Protein AF-A0A9Q1HLD4-F1 (afdb_monomer_lite)

Sequence (218 aa):
MKVDLEVLGSDIKELANKVRSKLKGIQHSIEQEEGQNRSSADLRIRTTQHSTLSRAFVEVMSEYNSTQSDYRERCKGRILRQLEITGRNITNEELESMLGSDNPAIFTSGMVMDCKISEQAVSEIETRHAEIMRLESTVRELHHMFLDLAVLAENQGVLVNNIERNVRGAEEYVEKAKEQTKAAISVRKVSRRKMMCAGICLAVVLAVLIIALAAGLS

Organism: Conger conger (NCBI:txid82655)

Secondary structure (DSSP, 8-state):
-HHHHHHHHHHHHHHHHHHHHHHHHHHHHHHHHHHTT---HHHHHHHHHHHHHHHHHHHHHHHHHHHHHHHHHHHHHHHHHHHHHTT----HHHHHHHHTSS-GGGTTTT---SSHHHHHHHHHHHHHHHHHHHHHHHHHHHHHHHHHHHHHHHTHHHHHHHHHHHHHHHHHHHHHHHHHHHHHHHHHHHHHHHHHHHHHHHHHHHHHHHHHHHHH--

pLDDT: mean 81.58, std 11.03, range [48.16, 94.31]

InterPro domains:
  IPR000727 Target SNARE coiled-coil homology domain [PF05739] (159-209)
  IPR000727 Target SNARE coiled-coil homology domain [PS50192] (122-184)
  IPR000727 Target SNARE coiled-coil homology domain [SM00397] (117-184)
  IPR006011 Syntaxin, N-terminal domain [PF00804] (2-109)
  IPR006011 Syntaxin, N-terminal domain [cd00179] (1-110)
  IPR010989 SNARE [SSF47661] (4-177)
  IPR045242 Syntaxin [PTHR19957] (4-208)

Structure (mmCIF, N/CA/C/O backbone):
data_AF-A0A9Q1HLD4-F1
#
_entry.id   AF-A0A9Q1HLD4-F1
#
loop_
_atom_site.group_PDB
_atom_site.id
_atom_site.type_symbol
_atom_site.label_atom_id
_atom_site.label_alt_id
_atom_site.label_comp_id
_atom_site.label_asym_id
_atom_site.label_entity_id
_atom_site.label_seq_id
_atom_site.pdbx_PDB_ins_code
_atom_site.Cartn_x
_atom_site.Cartn_y
_atom_site.Cartn_z
_atom_site.occupancy
_atom_site.B_iso_or_equiv
_atom_site.auth_seq_id
_atom_site.auth_comp_id
_atom_site.auth_asym_id
_atom_site.auth_atom_id
_atom_site.pdbx_PDB_model_num
ATOM 1 N N . MET A 1 1 ? -3.562 9.598 -21.510 1.00 51.44 1 MET A N 1
ATOM 2 C CA . MET A 1 1 ? -3.077 8.308 -20.970 1.00 51.44 1 MET A CA 1
ATOM 3 C C . MET A 1 1 ? -1.865 8.445 -20.046 1.00 51.44 1 MET A C 1
ATOM 5 O O . MET A 1 1 ? -1.973 8.030 -18.907 1.00 51.44 1 MET A O 1
ATOM 9 N N . LYS A 1 2 ? -0.724 9.025 -20.473 1.00 56.16 2 LYS A N 1
ATOM 10 C CA . LYS A 1 2 ? 0.439 9.267 -19.576 1.00 56.16 2 LYS A CA 1
ATOM 11 C C . LYS A 1 2 ? 0.127 10.238 -18.429 1.00 56.16 2 LYS A C 1
ATOM 13 O O . LYS A 1 2 ? 0.430 9.942 -17.283 1.00 56.16 2 LYS A O 1
ATOM 18 N N . VAL A 1 3 ? -0.532 11.351 -18.757 1.00 61.06 3 VAL A N 1
ATOM 19 C CA . VAL A 1 3 ? -0.984 12.356 -17.780 1.00 61.06 3 VAL A CA 1
ATOM 20 C C . VAL A 1 3 ? -1.952 11.733 -16.768 1.00 61.06 3 VAL A C 1
ATOM 22 O O . VAL A 1 3 ? -1.823 11.973 -15.578 1.00 61.06 3 VAL A O 1
ATOM 25 N N . ASP A 1 4 ? -2.843 10.844 -17.212 1.00 69.06 4 ASP A N 1
ATOM 26 C CA . ASP A 1 4 ? -3.836 10.204 -16.334 1.00 69.06 4 ASP A CA 1
ATOM 27 C C . ASP A 1 4 ? -3.190 9.264 -15.303 1.00 69.06 4 ASP A C 1
ATOM 29 O O . ASP A 1 4 ? -3.683 9.133 -14.188 1.00 69.06 4 ASP A O 1
ATOM 33 N N . LEU A 1 5 ? -2.065 8.631 -15.656 1.00 70.88 5 LEU A N 1
ATOM 34 C CA . LEU A 1 5 ? -1.336 7.704 -14.786 1.00 70.88 5 LEU A CA 1
ATOM 35 C C . LEU A 1 5 ? -0.514 8.451 -13.721 1.00 70.88 5 LEU A C 1
ATOM 37 O O . LEU A 1 5 ? -0.431 8.004 -12.579 1.00 70.88 5 LEU A O 1
ATOM 41 N N . GLU A 1 6 ? 0.042 9.615 -14.075 1.00 70.38 6 GLU A N 1
ATOM 42 C CA . GLU A 1 6 ? 0.703 10.524 -13.127 1.00 70.38 6 GLU A CA 1
ATOM 43 C C . GLU A 1 6 ? -0.299 11.154 -12.150 1.00 70.38 6 GLU A C 1
ATOM 45 O O . GLU A 1 6 ? -0.037 11.197 -10.946 1.00 70.38 6 GLU A O 1
ATOM 50 N N . VAL A 1 7 ? -1.463 11.583 -12.651 1.00 78.00 7 VAL A N 1
ATOM 51 C CA . VAL A 1 7 ? -2.565 12.103 -11.826 1.00 78.00 7 VAL A CA 1
ATOM 52 C C . VAL A 1 7 ? -3.046 11.028 -10.852 1.00 78.00 7 VAL A C 1
ATOM 54 O O . VAL A 1 7 ? -3.069 11.263 -9.647 1.00 78.00 7 VAL A O 1
ATOM 57 N N . LEU A 1 8 ? -3.312 9.813 -11.341 1.00 83.94 8 LEU A N 1
ATOM 58 C CA . LEU A 1 8 ? -3.766 8.707 -10.499 1.00 83.94 8 LEU A CA 1
ATOM 59 C C . LEU A 1 8 ? -2.736 8.327 -9.423 1.00 83.94 8 LEU A C 1
ATOM 61 O O . LEU A 1 8 ? -3.105 8.077 -8.278 1.00 83.94 8 LEU A O 1
ATOM 65 N N . GLY A 1 9 ? -1.441 8.307 -9.760 1.00 84.06 9 GLY A N 1
ATOM 66 C CA . GLY A 1 9 ? -0.377 8.052 -8.785 1.00 84.06 9 GLY A CA 1
ATOM 67 C C . GLY A 1 9 ? -0.321 9.115 -7.681 1.00 84.06 9 GLY A C 1
ATOM 68 O O . GLY A 1 9 ? -0.161 8.778 -6.504 1.00 84.06 9 GLY A O 1
ATOM 69 N N . SER A 1 10 ? -0.508 10.388 -8.045 1.00 85.50 10 SER A N 1
ATOM 70 C CA . SER A 1 10 ? -0.611 11.495 -7.087 1.00 85.50 10 SER A CA 1
ATOM 71 C C . SER A 1 10 ? -1.841 11.360 -6.186 1.00 85.50 10 SER A C 1
ATOM 73 O O . SER A 1 10 ? -1.727 11.513 -4.969 1.00 85.50 10 SER A O 1
ATOM 75 N N . ASP A 1 11 ? -2.997 11.010 -6.751 1.00 90.12 11 ASP A N 1
ATOM 76 C CA . ASP A 1 11 ? -4.245 10.838 -6.002 1.00 90.12 11 ASP A CA 1
ATOM 77 C C . ASP A 1 11 ? -4.149 9.680 -4.999 1.00 90.12 11 ASP A C 1
ATOM 79 O O . ASP A 1 11 ? -4.528 9.826 -3.833 1.00 90.12 11 ASP A O 1
ATOM 83 N N . ILE A 1 12 ? -3.577 8.542 -5.419 1.00 90.31 12 ILE A N 1
ATOM 84 C CA . ILE A 1 12 ? -3.316 7.392 -4.540 1.00 90.31 12 ILE A CA 1
ATOM 85 C C . ILE A 1 12 ? -2.410 7.815 -3.384 1.00 90.31 12 ILE A C 1
ATOM 87 O O . ILE A 1 12 ? -2.696 7.505 -2.226 1.00 90.31 12 ILE A O 1
ATOM 91 N N . LYS A 1 13 ? -1.343 8.565 -3.672 1.00 87.94 13 LYS A N 1
ATOM 92 C CA . LYS A 1 13 ? -0.423 9.080 -2.653 1.00 87.94 13 LYS A CA 1
ATOM 93 C C . LYS A 1 13 ? -1.120 10.020 -1.671 1.00 87.94 13 LYS A C 1
ATOM 95 O O . LYS A 1 13 ? -0.914 9.907 -0.459 1.00 87.94 13 LYS A O 1
ATOM 100 N N . GLU A 1 14 ? -1.926 10.958 -2.155 1.00 91.19 14 GLU A N 1
ATOM 101 C CA . GLU A 1 14 ? -2.648 11.893 -1.293 1.00 91.19 14 GLU A CA 1
ATOM 102 C C . GLU A 1 14 ? -3.648 11.150 -0.396 1.00 91.19 14 GLU A C 1
ATOM 104 O O . GLU A 1 14 ? -3.699 11.377 0.818 1.00 91.19 14 GLU A O 1
ATOM 109 N N . LEU A 1 15 ? -4.404 10.211 -0.969 1.00 92.94 15 LEU A N 1
ATOM 110 C CA . LEU A 1 15 ? -5.375 9.411 -0.236 1.00 92.94 15 LEU A CA 1
ATOM 111 C C . LEU A 1 15 ? -4.700 8.507 0.802 1.00 92.94 15 LEU A C 1
ATOM 113 O O . LEU A 1 15 ? -5.144 8.473 1.951 1.00 92.94 15 LEU A O 1
ATOM 117 N N . ALA A 1 16 ? -3.600 7.843 0.446 1.00 91.38 16 ALA A N 1
ATOM 118 C CA . ALA A 1 16 ? -2.830 7.005 1.360 1.00 91.38 16 ALA A CA 1
ATOM 119 C C . ALA A 1 16 ? -2.308 7.810 2.559 1.00 91.38 16 ALA A C 1
ATOM 121 O O . ALA A 1 16 ? -2.434 7.383 3.708 1.00 91.38 16 ALA A O 1
ATOM 122 N N . ASN A 1 17 ? -1.813 9.029 2.322 1.00 90.31 17 ASN A N 1
ATOM 123 C CA . ASN A 1 17 ? -1.385 9.927 3.392 1.00 90.31 17 ASN A CA 1
ATOM 124 C C . ASN A 1 17 ? -2.543 10.365 4.301 1.00 90.31 17 ASN A C 1
ATOM 126 O O . ASN A 1 17 ? -2.380 10.393 5.525 1.00 90.31 17 ASN A O 1
ATOM 130 N N . LYS A 1 18 ? -3.723 10.652 3.737 1.00 93.56 18 LYS A N 1
ATOM 131 C CA . LYS A 1 18 ? -4.936 10.960 4.515 1.00 93.56 18 LYS A CA 1
ATOM 132 C C . LYS A 1 18 ? -5.369 9.776 5.378 1.00 93.56 18 LYS A C 1
ATOM 134 O O . LYS A 1 18 ? -5.654 9.966 6.560 1.00 93.56 18 LYS A O 1
ATOM 139 N N . VAL A 1 19 ? -5.406 8.567 4.814 1.00 92.62 19 VAL A N 1
ATOM 140 C CA . VAL A 1 19 ? -5.758 7.339 5.548 1.00 92.62 19 VAL A CA 1
ATOM 141 C C . VAL A 1 19 ? -4.762 7.099 6.678 1.00 92.62 19 VAL A C 1
ATOM 143 O O . VAL A 1 19 ? -5.176 6.949 7.827 1.00 92.62 19 VAL A O 1
ATOM 146 N N . ARG A 1 20 ? -3.458 7.183 6.394 1.00 90.00 20 ARG A N 1
ATOM 147 C CA . ARG A 1 20 ? -2.395 7.061 7.399 1.00 90.00 20 ARG A CA 1
ATOM 148 C C . ARG A 1 20 ? -2.548 8.065 8.541 1.00 90.00 20 ARG A C 1
ATOM 150 O O . ARG A 1 20 ? -2.460 7.683 9.704 1.00 90.00 20 ARG A O 1
ATOM 157 N N . SER A 1 21 ? -2.789 9.338 8.228 1.00 91.81 21 SER A N 1
ATOM 158 C CA . SER A 1 21 ? -2.984 10.383 9.241 1.00 91.81 21 SER A CA 1
ATOM 159 C C . SER A 1 21 ? -4.196 10.092 10.132 1.00 91.81 21 SER A C 1
ATOM 161 O O . SER A 1 21 ? -4.098 10.196 11.355 1.00 91.81 21 SER A O 1
ATOM 163 N N . LYS A 1 22 ? -5.314 9.647 9.544 1.00 93.69 22 LYS A N 1
ATOM 164 C CA . LYS A 1 22 ? -6.514 9.260 10.298 1.00 93.69 22 LYS A CA 1
ATOM 165 C C . LYS A 1 22 ? -6.279 8.038 11.186 1.00 93.69 22 LYS A C 1
ATOM 167 O O . LYS A 1 22 ? -6.696 8.062 12.339 1.00 93.69 22 LYS A O 1
ATOM 172 N N . LEU A 1 23 ? -5.594 7.008 10.683 1.00 90.56 23 LEU A N 1
ATOM 173 C CA . LEU A 1 23 ? -5.237 5.824 11.472 1.00 90.56 23 LEU A CA 1
ATOM 174 C C . LEU A 1 23 ? -4.357 6.203 12.669 1.00 90.56 23 LEU A C 1
ATOM 176 O O . LEU A 1 23 ? -4.703 5.862 13.797 1.00 90.56 23 LEU A O 1
ATOM 180 N N . LYS A 1 24 ? -3.309 7.015 12.459 1.00 88.94 24 LYS A N 1
ATOM 181 C CA . LYS A 1 24 ? -2.479 7.546 13.558 1.00 88.94 24 LYS A CA 1
ATOM 182 C C . LYS A 1 24 ? -3.292 8.358 14.573 1.00 88.94 24 LYS A C 1
ATOM 184 O O . LYS A 1 24 ? -3.050 8.250 15.770 1.00 88.94 24 LYS A O 1
ATOM 189 N N . GLY A 1 25 ? -4.278 9.133 14.119 1.00 91.50 25 GLY A N 1
ATOM 190 C CA . GLY A 1 25 ? -5.186 9.861 15.009 1.00 91.50 25 GLY A CA 1
ATOM 191 C C . GLY A 1 25 ? -6.028 8.938 15.899 1.00 91.50 25 GLY A C 1
ATOM 192 O O . GLY A 1 25 ? -6.166 9.196 17.094 1.00 91.50 25 GLY A O 1
ATOM 193 N N . ILE A 1 26 ? -6.552 7.840 15.342 1.00 89.44 26 ILE A N 1
ATOM 194 C CA . ILE A 1 26 ? -7.295 6.837 16.120 1.00 89.44 26 ILE A CA 1
ATOM 195 C C . ILE A 1 26 ? -6.361 6.131 17.110 1.00 89.44 26 ILE A C 1
ATOM 197 O O . ILE A 1 26 ? -6.728 5.987 18.274 1.00 89.44 26 ILE A O 1
ATOM 201 N N . GLN A 1 27 ? -5.154 5.753 16.681 1.00 87.62 27 GLN A N 1
ATOM 202 C CA . GLN A 1 27 ? -4.144 5.139 17.546 1.00 87.62 27 GLN A CA 1
ATOM 203 C C . GLN A 1 27 ? -3.828 6.019 18.762 1.00 87.62 27 GLN A C 1
ATOM 205 O O . GLN A 1 27 ? -3.898 5.550 19.894 1.00 87.62 27 GLN A O 1
ATOM 210 N N . HIS A 1 28 ? -3.572 7.311 18.547 1.00 89.00 28 HIS A N 1
ATOM 211 C CA . HIS A 1 28 ? -3.291 8.240 19.641 1.00 89.00 28 HIS A CA 1
ATOM 212 C C . HIS A 1 28 ? -4.473 8.374 20.617 1.00 89.00 28 HIS A C 1
ATOM 214 O O . HIS A 1 28 ? -4.285 8.436 21.831 1.00 89.00 28 HIS A O 1
ATOM 220 N N . SER A 1 29 ? -5.706 8.371 20.098 1.00 87.81 29 SER A N 1
ATOM 221 C CA . SER A 1 29 ? -6.916 8.381 20.929 1.00 87.81 29 SER A CA 1
ATOM 222 C C . SER A 1 29 ? -7.053 7.114 21.780 1.00 87.81 29 SER A C 1
ATOM 224 O O . SER A 1 29 ? -7.515 7.212 22.913 1.00 87.81 29 SER A O 1
ATOM 226 N N . ILE A 1 30 ? -6.675 5.945 21.250 1.00 85.06 30 ILE A N 1
ATOM 227 C CA . ILE A 1 30 ? -6.681 4.673 21.991 1.00 85.06 30 ILE A CA 1
ATOM 228 C C . ILE A 1 30 ? -5.660 4.736 23.133 1.00 85.06 30 ILE A C 1
ATOM 230 O O . ILE A 1 30 ? -6.023 4.500 24.283 1.00 85.06 30 ILE A O 1
ATOM 234 N N . GLU A 1 31 ? -4.419 5.134 22.840 1.00 85.25 31 GLU A N 1
ATOM 235 C CA . GLU A 1 31 ? -3.336 5.245 23.832 1.00 85.25 31 GLU A CA 1
ATOM 236 C C . GLU A 1 31 ? -3.683 6.220 24.970 1.00 85.25 31 GLU A C 1
ATOM 238 O O . GLU A 1 31 ? -3.404 5.957 26.143 1.00 85.25 31 GLU A O 1
ATOM 243 N N . GLN A 1 32 ? -4.342 7.337 24.645 1.00 86.19 32 GLN A N 1
ATOM 244 C CA . GLN A 1 32 ? -4.781 8.322 25.633 1.00 86.19 32 GLN A CA 1
ATOM 245 C C . GLN A 1 32 ? -5.853 7.765 26.586 1.00 86.19 32 GLN A C 1
ATOM 247 O O . GLN A 1 32 ? -5.805 8.028 27.790 1.00 86.19 32 GLN A O 1
ATOM 252 N N . GLU A 1 33 ? -6.827 7.014 26.068 1.00 81.00 33 GLU A N 1
ATOM 253 C CA . GLU A 1 33 ? -7.897 6.413 26.875 1.00 81.00 33 GLU A CA 1
ATOM 254 C C . GLU A 1 33 ? -7.403 5.226 27.717 1.00 81.00 33 GLU A C 1
ATOM 256 O O . GLU A 1 33 ? -7.826 5.072 28.870 1.00 81.00 33 GLU A O 1
ATOM 261 N N . GLU A 1 34 ? -6.466 4.431 27.191 1.00 77.25 34 GLU A N 1
ATOM 262 C CA . GLU A 1 34 ? -5.794 3.360 27.936 1.00 77.25 34 GLU A CA 1
ATOM 263 C C . GLU A 1 34 ? -4.995 3.913 29.123 1.00 77.25 34 GLU A C 1
ATOM 265 O O . GLU A 1 34 ? -5.111 3.394 30.235 1.00 77.25 34 GLU A O 1
ATOM 270 N N . GLY A 1 35 ? -4.275 5.027 28.939 1.00 73.25 35 GLY A N 1
ATOM 271 C CA . GLY A 1 35 ? -3.545 5.706 30.018 1.00 73.25 35 GLY A CA 1
ATOM 272 C C . GLY A 1 35 ? -4.438 6.235 31.151 1.00 73.25 35 GLY A C 1
ATOM 273 O O . GLY A 1 35 ? -3.972 6.431 32.272 1.00 73.25 35 GLY A O 1
ATOM 274 N N . GLN A 1 36 ? -5.735 6.424 30.891 1.00 75.81 36 GLN A N 1
ATOM 275 C CA . GLN A 1 36 ? -6.737 6.816 31.891 1.00 75.81 36 GLN A CA 1
ATOM 276 C C . GLN A 1 36 ? -7.451 5.616 32.539 1.00 75.81 36 GLN A C 1
ATOM 278 O O . GLN A 1 36 ? -8.375 5.807 33.333 1.00 75.81 36 GLN A O 1
ATOM 283 N N . ASN A 1 37 ? -7.039 4.384 32.213 1.00 63.81 37 ASN A N 1
ATOM 284 C CA . ASN A 1 37 ? -7.602 3.126 32.708 1.00 63.81 37 ASN A CA 1
ATOM 285 C C . ASN A 1 37 ? -9.118 2.976 32.440 1.00 63.81 37 ASN A C 1
ATOM 287 O O . ASN A 1 37 ? -9.847 2.300 33.172 1.00 63.81 37 ASN A O 1
ATOM 291 N N . ARG A 1 38 ? -9.619 3.628 31.381 1.00 63.09 38 ARG A N 1
ATOM 292 C CA . ARG A 1 38 ? -11.030 3.594 30.977 1.00 63.09 38 ARG A CA 1
ATOM 293 C C . ARG A 1 38 ? -11.275 2.436 30.016 1.00 63.09 38 ARG A C 1
ATOM 295 O O . ARG A 1 38 ? -11.300 2.616 28.806 1.00 63.09 38 ARG A O 1
ATOM 302 N N . SER A 1 39 ? -11.527 1.239 30.544 1.00 64.94 39 SER A N 1
ATOM 303 C CA . SER A 1 39 ? -12.025 0.137 29.710 1.00 64.94 39 SER A CA 1
ATOM 304 C C . SER A 1 39 ? -13.506 0.358 29.381 1.00 64.94 39 SER A C 1
ATOM 306 O O . SER A 1 39 ? -14.394 -0.009 30.151 1.00 64.94 39 SER A O 1
ATOM 308 N N . SER A 1 40 ? -13.774 1.023 28.255 1.00 74.94 40 SER A N 1
ATOM 309 C CA . SER A 1 40 ? -15.124 1.343 27.784 1.00 74.94 40 SER A CA 1
ATOM 310 C C . SER A 1 40 ? -15.492 0.544 26.527 1.00 74.94 40 SER A C 1
ATOM 312 O O . SER A 1 40 ? -14.634 0.018 25.811 1.00 74.94 40 SER A O 1
ATOM 314 N N . ALA A 1 41 ? -16.794 0.444 26.241 1.00 75.81 41 ALA A N 1
ATOM 315 C CA . ALA A 1 41 ? -17.258 -0.100 24.965 1.00 75.81 41 ALA A CA 1
ATOM 316 C C . ALA A 1 41 ? -16.739 0.731 23.775 1.00 75.81 41 ALA A C 1
ATOM 318 O O . ALA A 1 41 ? -16.421 0.155 22.738 1.00 75.81 41 ALA A O 1
ATOM 319 N N . ASP A 1 42 ? -16.597 2.049 23.952 1.00 78.56 42 ASP A N 1
ATOM 320 C CA . ASP A 1 42 ? -16.068 2.970 22.941 1.00 78.56 42 ASP A CA 1
ATOM 321 C C . ASP A 1 42 ? -14.603 2.656 22.603 1.00 78.56 42 ASP A C 1
ATOM 323 O O . ASP A 1 42 ? -14.276 2.451 21.434 1.00 78.56 42 ASP A O 1
ATOM 327 N N . LEU A 1 43 ? -13.753 2.474 23.622 1.00 79.94 43 LEU A N 1
ATOM 328 C CA . LEU A 1 43 ? -12.344 2.105 23.457 1.00 79.94 43 LEU A CA 1
ATOM 329 C C . LEU A 1 43 ? -12.200 0.809 22.650 1.00 79.94 43 LEU A C 1
ATOM 331 O O . LEU A 1 43 ? -11.473 0.757 21.662 1.00 79.94 43 LEU A O 1
ATOM 335 N N . ARG A 1 44 ? -12.973 -0.226 23.004 1.00 76.19 44 ARG A N 1
ATOM 336 C CA . ARG A 1 44 ? -12.974 -1.511 22.282 1.00 76.19 44 ARG A CA 1
ATOM 337 C C . ARG A 1 44 ? -13.388 -1.366 20.818 1.00 76.19 44 ARG A C 1
ATOM 339 O O . ARG A 1 44 ? -12.809 -2.026 19.950 1.00 76.19 44 ARG A O 1
ATOM 346 N N . ILE A 1 45 ? -14.406 -0.547 20.545 1.00 80.25 45 ILE A N 1
ATOM 347 C CA . ILE A 1 45 ? -14.864 -0.274 19.179 1.00 80.25 45 ILE A CA 1
ATOM 348 C C . ILE A 1 45 ? -13.742 0.414 18.400 1.00 80.25 45 ILE A C 1
ATOM 350 O O . ILE A 1 45 ? -13.397 -0.061 17.318 1.00 80.25 45 ILE A O 1
ATOM 354 N N . ARG A 1 46 ? -13.116 1.460 18.959 1.00 82.94 46 ARG A N 1
ATOM 355 C CA . ARG A 1 46 ? -11.989 2.164 18.324 1.00 82.94 46 ARG A CA 1
ATOM 356 C C . ARG A 1 46 ? -10.827 1.227 18.021 1.00 82.94 46 ARG A C 1
ATOM 358 O O . ARG A 1 46 ? -10.365 1.217 16.885 1.00 82.94 46 ARG A O 1
ATOM 365 N N . THR A 1 47 ? -10.412 0.391 18.973 1.00 80.69 47 THR A N 1
ATOM 366 C CA . THR A 1 47 ? -9.346 -0.603 18.767 1.00 80.69 47 THR A CA 1
ATOM 367 C C . THR A 1 47 ? -9.675 -1.564 17.624 1.00 80.69 47 THR A C 1
ATOM 369 O O . THR A 1 47 ? -8.841 -1.809 16.752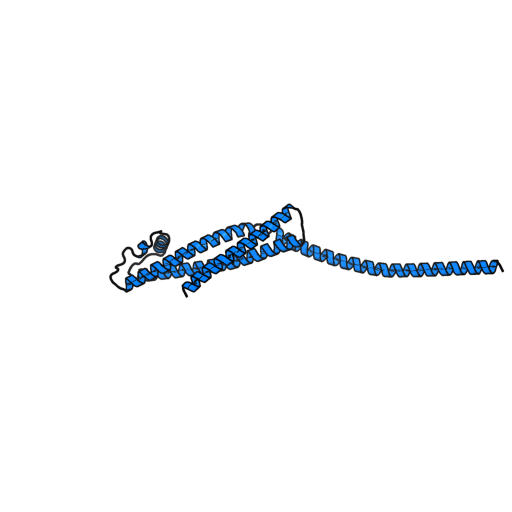 1.00 80.69 47 THR A O 1
ATOM 372 N N . THR A 1 48 ? -10.900 -2.095 17.597 1.00 78.00 48 THR A N 1
ATOM 373 C CA . THR A 1 48 ? -11.322 -3.070 16.577 1.00 78.00 48 THR A CA 1
ATOM 374 C C . THR A 1 48 ? -11.366 -2.439 15.186 1.00 78.00 48 THR A C 1
ATOM 376 O O . THR A 1 48 ? -10.866 -3.017 14.217 1.00 78.00 48 THR A O 1
ATOM 379 N N . GLN A 1 49 ? -11.933 -1.235 15.086 1.00 83.44 49 GLN A N 1
ATOM 380 C CA . GLN A 1 49 ? -11.996 -0.477 13.838 1.00 83.44 49 GLN A CA 1
ATOM 381 C C . GLN A 1 49 ? -10.596 -0.106 13.351 1.00 83.44 49 GLN A C 1
ATOM 383 O O . GLN A 1 49 ? -10.274 -0.342 12.190 1.00 83.44 49 GLN A O 1
ATOM 388 N N . HIS A 1 50 ? -9.738 0.393 14.244 1.00 86.31 50 HIS A N 1
ATOM 389 C CA . HIS A 1 50 ? -8.353 0.722 13.923 1.00 86.31 50 HIS A CA 1
ATOM 390 C C . HIS A 1 50 ? -7.598 -0.482 13.349 1.00 86.31 50 HIS A C 1
ATOM 392 O O . HIS A 1 50 ? -6.962 -0.362 12.304 1.00 86.31 50 HIS A O 1
ATOM 398 N N . SER A 1 51 ? -7.718 -1.656 13.978 1.00 81.25 51 SER A N 1
ATOM 399 C CA . SER A 1 51 ? -7.094 -2.894 13.494 1.00 81.25 51 SER A CA 1
ATOM 400 C C . SER A 1 51 ? -7.617 -3.302 12.113 1.00 81.25 51 SER A C 1
ATOM 402 O O . SER A 1 51 ? -6.823 -3.551 11.205 1.00 81.25 51 SER A O 1
ATOM 404 N N . THR A 1 52 ? -8.940 -3.315 11.932 1.00 82.19 52 THR A N 1
ATOM 405 C CA . THR A 1 52 ? -9.580 -3.721 10.669 1.00 82.19 52 THR A CA 1
ATOM 406 C C . THR A 1 52 ? -9.176 -2.799 9.518 1.00 82.19 52 THR A C 1
ATOM 408 O O . THR A 1 52 ? -8.736 -3.270 8.470 1.00 82.19 52 THR A O 1
ATOM 411 N N . LEU A 1 53 ? -9.256 -1.483 9.731 1.00 88.94 53 LEU A N 1
ATOM 412 C CA . LEU A 1 53 ? -8.892 -0.475 8.735 1.00 88.94 53 LEU A CA 1
ATOM 413 C C . LEU A 1 53 ? -7.393 -0.501 8.416 1.00 88.94 53 LEU A C 1
ATOM 415 O O . LEU A 1 53 ? -7.018 -0.347 7.258 1.00 88.94 53 LEU A O 1
ATOM 419 N N . SER A 1 54 ? -6.539 -0.736 9.416 1.00 86.56 54 SER A N 1
ATOM 420 C CA . SER A 1 54 ? -5.092 -0.854 9.205 1.00 86.56 54 SER A CA 1
ATOM 421 C C . SER A 1 54 ? -4.742 -2.059 8.334 1.00 86.56 54 SER A C 1
ATOM 423 O O . SER A 1 54 ? -3.918 -1.930 7.435 1.00 86.56 54 SER A O 1
ATOM 425 N N . ARG A 1 55 ? -5.389 -3.216 8.545 1.00 82.81 55 ARG A N 1
ATOM 426 C CA . ARG A 1 55 ? -5.178 -4.409 7.704 1.00 82.81 55 ARG A CA 1
ATOM 427 C C . ARG A 1 55 ? -5.617 -4.174 6.265 1.00 82.81 55 ARG A C 1
ATOM 429 O O . ARG A 1 55 ? -4.830 -4.424 5.361 1.00 82.81 55 ARG A O 1
ATOM 436 N N . ALA A 1 56 ? -6.820 -3.634 6.072 1.00 86.88 56 ALA A N 1
ATOM 437 C CA . ALA A 1 56 ? -7.323 -3.300 4.741 1.00 86.88 56 ALA A CA 1
ATOM 438 C C . ALA A 1 56 ? -6.407 -2.292 4.025 1.00 86.88 56 ALA A C 1
ATOM 440 O O . ALA A 1 56 ? -6.150 -2.411 2.832 1.00 86.88 56 ALA A O 1
ATOM 441 N N . PHE A 1 57 ? -5.865 -1.314 4.759 1.00 89.25 57 PHE A N 1
ATOM 442 C CA . PHE A 1 57 ? -4.912 -0.364 4.197 1.00 89.25 57 PHE A CA 1
ATOM 443 C C . PHE A 1 57 ? -3.603 -1.045 3.773 1.00 89.25 57 PHE A C 1
ATOM 445 O O . PHE A 1 57 ? -3.151 -0.828 2.654 1.00 89.25 57 PHE A O 1
ATOM 452 N N . VAL A 1 58 ? -3.017 -1.906 4.614 1.00 86.12 58 VAL A N 1
ATOM 453 C CA . VAL A 1 58 ? -1.811 -2.677 4.254 1.00 86.12 58 VAL A CA 1
ATOM 454 C C . VAL A 1 58 ? -2.050 -3.543 3.018 1.00 86.12 58 VAL A C 1
ATOM 456 O O . VAL A 1 58 ? -1.201 -3.562 2.132 1.00 86.12 58 VAL A O 1
ATOM 459 N N . GLU A 1 59 ? -3.191 -4.226 2.945 1.00 86.31 59 GLU A N 1
ATOM 460 C CA . GLU A 1 59 ? -3.570 -5.083 1.818 1.00 86.31 59 GLU A CA 1
ATOM 461 C C . GLU A 1 59 ? -3.592 -4.300 0.499 1.00 86.31 59 GLU A C 1
ATOM 463 O O . GLU A 1 59 ? -2.847 -4.628 -0.425 1.00 86.31 59 GLU A O 1
ATOM 468 N N . VAL A 1 60 ? -4.343 -3.195 0.447 1.00 91.56 60 VAL A N 1
ATOM 469 C CA . VAL A 1 60 ? -4.449 -2.351 -0.756 1.00 91.56 60 VAL A CA 1
ATOM 470 C C . VAL A 1 60 ? -3.100 -1.733 -1.135 1.00 91.56 60 VAL A C 1
ATOM 472 O O . VAL A 1 60 ? -2.739 -1.690 -2.312 1.00 91.56 60 VAL A O 1
ATOM 475 N N . MET A 1 61 ? -2.310 -1.270 -0.160 1.00 89.19 61 MET A N 1
ATOM 476 C CA . MET A 1 61 ? -0.991 -0.703 -0.459 1.00 89.19 61 MET A CA 1
ATOM 477 C C . MET A 1 61 ? 0.015 -1.772 -0.912 1.00 89.19 61 MET A C 1
ATOM 479 O O . MET A 1 61 ? 0.932 -1.460 -1.673 1.00 89.19 61 MET A O 1
ATOM 483 N N . SER A 1 62 ? -0.142 -3.025 -0.475 1.00 88.62 62 SER A N 1
ATOM 484 C CA . SER A 1 62 ? 0.676 -4.155 -0.929 1.00 88.62 62 SER A CA 1
ATOM 485 C C . SER A 1 62 ? 0.359 -4.517 -2.380 1.00 88.62 62 SER A C 1
ATOM 487 O O . SER A 1 62 ? 1.277 -4.656 -3.189 1.00 88.62 62 SER A O 1
ATOM 489 N N . GLU A 1 63 ? -0.926 -4.554 -2.741 1.00 91.31 63 GLU A N 1
ATOM 490 C CA . GLU A 1 63 ? -1.373 -4.734 -4.126 1.00 91.31 63 GLU A CA 1
ATOM 491 C C . GLU A 1 63 ? -0.863 -3.603 -5.036 1.00 91.31 63 GLU A C 1
ATOM 493 O O . GLU A 1 63 ? -0.335 -3.851 -6.127 1.00 91.31 63 GLU A O 1
ATOM 498 N N . TYR A 1 64 ? -0.925 -2.357 -4.557 1.00 90.75 64 TYR A N 1
ATOM 499 C CA . TYR A 1 64 ? -0.351 -1.215 -5.264 1.00 90.75 64 TYR A CA 1
ATOM 500 C C . TYR A 1 64 ? 1.164 -1.365 -5.461 1.00 90.75 64 TYR A C 1
ATOM 502 O O . TYR A 1 64 ? 1.660 -1.166 -6.569 1.00 90.75 64 TYR A O 1
ATOM 510 N N . ASN A 1 65 ? 1.906 -1.781 -4.428 1.00 89.88 65 ASN A N 1
ATOM 511 C CA . ASN A 1 65 ? 3.344 -2.031 -4.536 1.00 89.88 65 ASN A CA 1
ATOM 512 C C . ASN A 1 65 ? 3.670 -3.137 -5.555 1.00 89.88 65 ASN A C 1
ATOM 514 O O . ASN A 1 65 ? 4.588 -2.972 -6.358 1.00 89.88 65 ASN A O 1
ATOM 518 N N . SER A 1 66 ? 2.902 -4.232 -5.563 1.00 91.62 66 SER A N 1
ATOM 519 C CA . SER A 1 66 ? 3.046 -5.305 -6.556 1.00 91.62 66 SER A CA 1
ATOM 520 C C . SER A 1 66 ? 2.836 -4.772 -7.974 1.00 91.62 66 SER A C 1
ATOM 522 O O . SER A 1 66 ? 3.670 -4.984 -8.850 1.00 91.62 66 SER A O 1
ATOM 524 N N . THR A 1 67 ? 1.780 -3.981 -8.179 1.00 91.50 67 THR A N 1
ATOM 525 C CA . THR A 1 67 ? 1.475 -3.363 -9.478 1.00 91.50 67 THR A CA 1
ATOM 526 C C . THR A 1 67 ? 2.604 -2.441 -9.953 1.00 91.50 67 THR A C 1
ATOM 528 O O . THR A 1 67 ? 2.954 -2.441 -11.137 1.00 91.50 67 THR A O 1
ATOM 531 N N . GLN A 1 68 ? 3.205 -1.671 -9.038 1.00 89.69 68 GLN A N 1
ATOM 532 C CA . GLN A 1 68 ? 4.344 -0.805 -9.350 1.00 89.69 68 GLN A CA 1
ATOM 533 C C . GLN A 1 68 ? 5.616 -1.599 -9.671 1.00 89.69 68 GLN A C 1
ATOM 535 O O . GLN A 1 68 ? 6.356 -1.220 -10.581 1.00 89.69 68 GLN A O 1
ATOM 540 N N . SER A 1 69 ? 5.852 -2.721 -8.985 1.00 91.56 69 SER A N 1
ATOM 541 C CA . SER A 1 69 ? 6.963 -3.632 -9.284 1.00 91.56 69 SER A CA 1
ATOM 542 C C . SER A 1 69 ? 6.833 -4.233 -10.690 1.00 91.56 69 SER A C 1
ATOM 544 O O . SER A 1 69 ? 7.769 -4.143 -11.486 1.00 91.56 69 SER A O 1
ATOM 546 N N . ASP A 1 70 ? 5.638 -4.704 -11.056 1.00 92.94 70 ASP A N 1
ATOM 547 C CA . ASP A 1 70 ? 5.350 -5.210 -12.404 1.00 92.94 70 ASP A CA 1
ATOM 548 C C . ASP A 1 70 ? 5.496 -4.121 -13.476 1.00 92.94 70 ASP A C 1
ATOM 550 O O . ASP A 1 70 ? 5.891 -4.369 -14.619 1.00 92.94 70 ASP A O 1
ATOM 554 N N . TYR A 1 71 ? 5.138 -2.877 -13.148 1.00 91.00 71 TYR A N 1
ATOM 555 C CA . TYR A 1 71 ? 5.332 -1.747 -14.051 1.00 91.00 71 TYR A CA 1
ATOM 556 C C . TYR A 1 71 ? 6.819 -1.413 -14.249 1.00 91.00 71 TYR A C 1
ATOM 558 O O . TYR A 1 71 ? 7.241 -1.217 -15.392 1.00 91.00 71 TYR A O 1
ATOM 566 N N . ARG A 1 72 ? 7.628 -1.436 -13.179 1.00 92.69 72 ARG A N 1
ATOM 567 C CA . ARG A 1 72 ? 9.089 -1.263 -13.252 1.00 92.69 72 ARG A CA 1
ATOM 568 C C . ARG A 1 72 ? 9.721 -2.295 -14.185 1.00 92.69 72 ARG A C 1
ATOM 570 O O . ARG A 1 72 ? 10.480 -1.909 -15.073 1.00 92.69 72 ARG A O 1
ATOM 577 N N . GLU A 1 73 ? 9.368 -3.572 -14.038 1.00 93.56 73 GLU A N 1
ATOM 578 C CA . GLU A 1 73 ? 9.932 -4.645 -14.869 1.00 93.56 73 GLU A CA 1
ATOM 579 C C . GLU A 1 73 ? 9.557 -4.478 -16.351 1.00 93.56 73 GLU A C 1
ATOM 581 O O . GLU A 1 73 ? 10.390 -4.639 -17.243 1.00 93.56 73 GLU A O 1
ATOM 586 N N . ARG A 1 74 ? 8.327 -4.033 -16.641 1.00 92.88 74 ARG A N 1
ATOM 587 C CA . ARG A 1 74 ? 7.910 -3.701 -18.015 1.00 92.88 74 ARG A CA 1
ATOM 588 C C . ARG A 1 74 ? 8.684 -2.518 -18.601 1.00 92.88 74 ARG A C 1
ATOM 590 O O . ARG A 1 74 ? 9.042 -2.556 -19.779 1.00 92.88 74 ARG A O 1
ATOM 597 N N . CYS A 1 75 ? 8.943 -1.469 -17.818 1.00 92.88 75 CYS A N 1
ATOM 598 C CA . CYS A 1 75 ? 9.765 -0.337 -18.258 1.00 92.88 75 CYS A CA 1
ATOM 599 C C . CYS A 1 75 ? 11.206 -0.767 -18.539 1.00 92.88 75 CYS A C 1
ATOM 601 O O . CYS A 1 75 ? 11.756 -0.409 -19.580 1.00 92.88 75 CYS A O 1
ATOM 603 N N . LYS A 1 76 ? 11.780 -1.591 -17.664 1.00 93.50 76 LYS A N 1
ATOM 604 C CA . LYS A 1 76 ? 13.111 -2.170 -17.832 1.00 93.50 76 LYS A CA 1
ATOM 605 C C . LYS A 1 76 ? 13.216 -3.022 -19.100 1.00 93.50 76 LYS A C 1
ATOM 607 O O . LYS A 1 76 ? 14.114 -2.795 -19.906 1.00 93.50 76 LYS A O 1
ATOM 612 N N . GLY A 1 77 ? 12.257 -3.916 -19.347 1.00 93.38 77 GLY A N 1
ATOM 613 C CA . GLY A 1 77 ? 12.212 -4.711 -20.580 1.00 93.38 77 GLY A CA 1
ATOM 614 C C . GLY A 1 77 ? 12.100 -3.856 -21.850 1.00 93.38 77 GLY A C 1
ATOM 615 O O . GLY A 1 77 ? 12.684 -4.190 -22.881 1.00 93.38 77 GLY A O 1
ATOM 616 N N . ARG A 1 78 ? 11.403 -2.711 -21.784 1.00 93.00 78 ARG A N 1
ATOM 617 C CA . ARG A 1 78 ? 11.368 -1.742 -22.892 1.00 93.00 78 ARG A CA 1
ATOM 618 C C . ARG A 1 78 ? 12.716 -1.068 -23.126 1.00 93.00 78 ARG A C 1
ATOM 620 O O . ARG A 1 78 ? 13.110 -0.942 -24.280 1.00 93.00 78 ARG A O 1
ATOM 627 N N . ILE A 1 79 ? 13.419 -0.668 -22.066 1.00 92.25 79 ILE A N 1
ATOM 628 C CA . ILE A 1 79 ? 14.767 -0.088 -22.177 1.00 92.25 79 ILE A CA 1
ATOM 629 C C . ILE A 1 79 ? 15.721 -1.100 -22.812 1.00 92.25 79 ILE A C 1
ATOM 631 O O . ILE A 1 79 ? 16.405 -0.757 -23.772 1.00 92.25 79 ILE A O 1
ATOM 635 N N . LEU A 1 80 ? 15.707 -2.351 -22.340 1.00 92.12 80 LEU A N 1
ATOM 636 C CA . LEU A 1 80 ? 16.540 -3.420 -22.890 1.00 92.12 80 LEU A CA 1
ATOM 637 C C . LEU A 1 80 ? 16.309 -3.590 -24.397 1.00 92.12 80 LEU A C 1
ATOM 639 O O . LEU A 1 80 ? 17.253 -3.544 -25.180 1.00 92.12 80 LEU A O 1
ATOM 643 N N . ARG A 1 81 ? 15.042 -3.673 -24.815 1.00 91.75 81 ARG A N 1
ATOM 644 C CA . ARG A 1 81 ? 14.684 -3.792 -26.232 1.00 91.75 81 ARG A CA 1
ATOM 645 C C . ARG A 1 81 ? 15.153 -2.596 -27.066 1.00 91.75 81 ARG A C 1
ATOM 647 O O . ARG A 1 81 ? 15.572 -2.783 -28.204 1.00 91.75 81 ARG A O 1
ATOM 654 N N . GLN A 1 82 ? 15.069 -1.374 -26.539 1.00 90.38 82 GLN A N 1
ATOM 655 C CA . GLN A 1 82 ? 15.546 -0.187 -27.257 1.00 90.38 82 GLN A CA 1
ATOM 656 C C . GLN A 1 82 ? 17.073 -0.173 -27.398 1.00 90.38 82 GLN A C 1
ATOM 658 O O . GLN A 1 82 ? 17.586 0.202 -28.450 1.00 90.38 82 GLN A O 1
ATOM 663 N N . LEU A 1 83 ? 17.802 -0.661 -26.393 1.00 88.88 83 LEU A N 1
ATOM 664 C CA . LEU A 1 83 ? 19.255 -0.818 -26.470 1.00 88.88 83 LEU A CA 1
ATOM 665 C C . LEU A 1 83 ? 19.657 -1.875 -27.512 1.00 88.88 83 LEU A C 1
ATOM 667 O O . LEU A 1 83 ? 20.526 -1.602 -28.343 1.00 88.88 83 LEU A O 1
ATOM 671 N N . GLU A 1 84 ? 18.957 -3.013 -27.563 1.00 88.69 84 GLU A N 1
ATOM 672 C CA . GLU A 1 84 ? 19.153 -4.053 -28.588 1.00 88.69 84 GLU A CA 1
ATOM 673 C C . GLU A 1 84 ? 18.936 -3.516 -30.013 1.00 88.69 84 GLU A C 1
ATOM 675 O O . GLU A 1 84 ? 19.746 -3.780 -30.902 1.00 88.69 84 GLU A O 1
ATOM 680 N N . ILE A 1 85 ? 17.884 -2.713 -30.238 1.00 86.75 85 ILE A N 1
ATOM 681 C CA . ILE A 1 85 ? 17.594 -2.083 -31.545 1.00 86.75 85 ILE A CA 1
ATOM 682 C C . ILE A 1 85 ? 18.761 -1.205 -32.009 1.00 86.75 85 ILE A C 1
ATOM 684 O O . ILE A 1 85 ? 19.053 -1.132 -33.202 1.00 86.75 85 ILE A O 1
ATOM 688 N N . THR A 1 86 ? 19.445 -0.559 -31.070 1.00 83.94 86 THR A N 1
ATOM 689 C CA . THR A 1 86 ? 20.599 0.305 -31.356 1.00 83.94 86 THR A CA 1
ATOM 690 C C . THR A 1 86 ? 21.932 -0.440 -31.406 1.00 83.94 86 THR A C 1
ATOM 692 O O . THR A 1 86 ? 22.983 0.181 -31.539 1.00 83.94 86 THR A O 1
ATOM 695 N N . GLY A 1 87 ? 21.894 -1.775 -31.341 1.00 82.69 87 GLY A N 1
ATOM 696 C CA . GLY A 1 87 ? 23.064 -2.641 -31.462 1.00 82.69 87 GLY A CA 1
ATOM 697 C C . GLY A 1 87 ? 23.855 -2.821 -30.167 1.00 82.69 87 GLY A C 1
ATOM 698 O O . GLY A 1 87 ? 24.965 -3.353 -30.205 1.00 82.69 87 GLY A O 1
ATOM 699 N N . ARG A 1 88 ? 23.310 -2.400 -29.019 1.00 83.25 88 ARG A N 1
ATOM 700 C CA . ARG A 1 88 ? 23.955 -2.526 -27.711 1.00 83.25 88 ARG A CA 1
ATOM 701 C C . ARG A 1 88 ? 23.312 -3.665 -26.923 1.00 83.25 88 ARG A C 1
ATOM 703 O O . ARG A 1 88 ? 22.265 -3.495 -26.307 1.00 83.25 88 ARG A O 1
ATOM 710 N N . ASN A 1 89 ? 23.967 -4.820 -26.925 1.00 84.50 89 ASN A N 1
ATOM 711 C CA . ASN A 1 89 ? 23.566 -5.949 -26.090 1.00 84.50 89 ASN A CA 1
ATOM 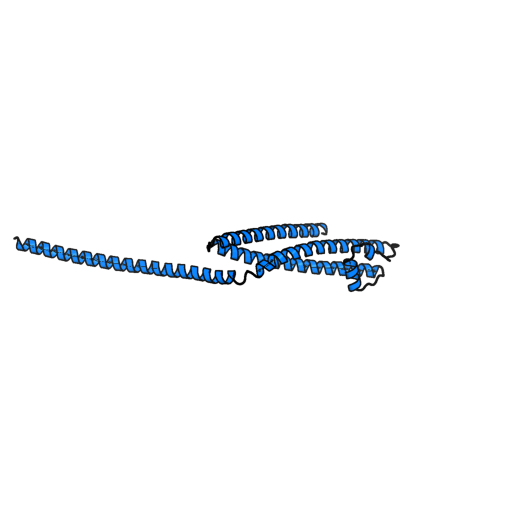712 C C . ASN A 1 89 ? 24.155 -5.774 -24.692 1.00 84.50 89 ASN A C 1
ATOM 714 O O . ASN A 1 89 ? 25.375 -5.712 -24.545 1.00 84.50 89 ASN A O 1
ATOM 718 N N . ILE A 1 90 ? 23.289 -5.701 -23.687 1.00 86.69 90 ILE A N 1
ATOM 719 C CA . ILE A 1 90 ? 23.680 -5.654 -22.279 1.00 86.69 90 ILE A CA 1
ATOM 720 C C . ILE A 1 90 ? 22.977 -6.760 -21.507 1.00 86.69 90 ILE A C 1
ATOM 722 O O . ILE A 1 90 ? 21.876 -7.188 -21.857 1.00 86.69 90 ILE A O 1
ATOM 726 N N . THR A 1 91 ? 23.626 -7.222 -20.450 1.00 90.19 91 THR A N 1
ATOM 727 C CA . THR A 1 91 ? 23.035 -8.170 -19.509 1.00 90.19 91 THR A CA 1
ATOM 728 C C . THR A 1 91 ? 22.003 -7.491 -18.612 1.00 90.19 91 THR A C 1
ATOM 730 O O . THR A 1 91 ? 21.936 -6.264 -18.495 1.00 90.19 91 THR A O 1
ATOM 733 N N . ASN A 1 92 ? 21.182 -8.308 -17.956 1.00 88.25 92 ASN A N 1
ATOM 734 C CA . ASN A 1 92 ? 20.174 -7.823 -17.024 1.00 88.25 92 ASN A CA 1
ATOM 735 C C . ASN A 1 92 ? 20.817 -7.093 -15.829 1.00 88.25 92 ASN A C 1
ATOM 737 O O . ASN A 1 92 ? 20.329 -6.062 -15.371 1.00 88.25 92 ASN A O 1
ATOM 741 N N . GLU A 1 93 ? 21.947 -7.616 -15.364 1.00 89.12 93 GLU A N 1
ATOM 742 C CA . GLU A 1 93 ? 22.741 -7.090 -14.260 1.00 89.12 93 GLU A CA 1
ATOM 743 C C . GLU A 1 93 ? 23.394 -5.749 -14.621 1.00 89.12 93 GLU A C 1
ATOM 745 O O . GLU A 1 93 ? 23.360 -4.808 -13.826 1.00 89.12 93 GLU A O 1
ATOM 750 N N . GLU A 1 94 ? 23.936 -5.624 -15.836 1.00 89.06 94 GLU A N 1
ATOM 751 C CA . GLU A 1 94 ? 24.456 -4.348 -16.341 1.00 89.06 94 GLU A CA 1
ATOM 752 C C . GLU A 1 94 ? 23.343 -3.305 -16.473 1.00 89.06 94 GLU A C 1
ATOM 754 O O . GLU A 1 94 ? 23.540 -2.158 -16.074 1.00 89.06 94 GLU A O 1
ATOM 759 N N . LEU A 1 95 ? 22.161 -3.693 -16.969 1.00 90.56 95 LEU A N 1
ATOM 760 C CA . LEU A 1 95 ? 21.016 -2.786 -17.058 1.00 90.56 95 LEU A CA 1
ATOM 761 C C . LEU A 1 95 ? 20.591 -2.276 -15.677 1.00 90.56 95 LEU A C 1
ATOM 763 O O . LEU A 1 95 ? 20.355 -1.082 -15.518 1.00 90.56 95 LEU A O 1
ATOM 767 N N . GLU A 1 96 ? 20.524 -3.146 -14.670 1.00 90.56 96 GLU A N 1
ATOM 768 C CA . GLU A 1 96 ? 20.219 -2.736 -13.293 1.00 90.56 96 GLU A CA 1
ATOM 769 C C . GLU A 1 96 ? 21.277 -1.779 -12.729 1.00 90.56 96 GLU A C 1
ATOM 771 O O . GLU A 1 96 ? 20.933 -0.766 -12.120 1.00 90.56 96 GLU A O 1
ATOM 776 N N . SER A 1 97 ? 22.563 -2.028 -13.000 1.00 89.31 97 SER A N 1
ATOM 777 C CA . SER A 1 97 ? 23.629 -1.094 -12.622 1.00 89.31 97 SER A CA 1
ATOM 778 C C . SER A 1 97 ? 23.491 0.265 -13.314 1.00 89.31 97 SER A C 1
ATOM 780 O O . SER A 1 97 ? 23.826 1.286 -12.715 1.00 89.31 97 SER A O 1
ATOM 782 N N . MET A 1 98 ? 23.030 0.294 -14.566 1.00 89.12 98 MET A N 1
ATOM 783 C CA . MET A 1 98 ? 22.802 1.533 -15.313 1.00 89.12 98 MET A CA 1
ATOM 784 C C . MET A 1 98 ? 21.588 2.302 -14.781 1.00 89.12 98 MET A C 1
ATOM 786 O O . MET A 1 98 ? 21.665 3.520 -14.636 1.00 89.12 98 MET A O 1
ATOM 790 N N . LEU A 1 99 ? 20.500 1.600 -14.447 1.00 89.19 99 LEU A N 1
ATOM 791 C CA . LEU A 1 99 ? 19.299 2.177 -13.829 1.00 89.19 99 LEU A CA 1
ATOM 792 C C . LEU A 1 99 ? 19.589 2.788 -12.453 1.00 89.19 99 LEU A C 1
ATOM 794 O O . LEU A 1 99 ? 19.001 3.803 -12.108 1.00 89.19 99 LEU A O 1
ATOM 798 N N . GLY A 1 100 ? 20.504 2.194 -11.682 1.00 84.25 100 GLY A N 1
ATOM 799 C CA . GLY A 1 100 ? 20.932 2.728 -10.386 1.00 84.25 100 GLY A CA 1
ATOM 800 C C . GLY A 1 100 ? 21.934 3.885 -10.467 1.00 84.25 100 GLY A C 1
ATOM 801 O O . GLY A 1 100 ? 22.366 4.383 -9.428 1.00 84.25 100 GLY A O 1
ATOM 802 N N . SER A 1 101 ? 22.355 4.291 -11.669 1.00 83.69 101 SER A N 1
ATOM 803 C CA . SER A 1 101 ? 23.318 5.379 -11.844 1.00 83.69 101 SER A CA 1
ATOM 804 C C . SER A 1 101 ? 22.622 6.740 -11.951 1.00 83.69 101 SER A C 1
ATOM 806 O O . SER A 1 101 ? 21.634 6.893 -12.661 1.00 83.69 101 SER A O 1
ATOM 808 N N . ASP A 1 102 ? 23.196 7.769 -11.324 1.00 75.62 102 ASP A N 1
ATOM 809 C CA . ASP A 1 102 ? 22.691 9.154 -11.386 1.00 75.62 102 ASP A CA 1
ATOM 810 C C . ASP A 1 102 ? 22.939 9.846 -12.743 1.00 75.62 102 ASP A C 1
ATOM 812 O O . ASP A 1 102 ? 22.686 11.042 -12.898 1.00 75.62 102 ASP A O 1
ATOM 816 N N . ASN A 1 103 ? 23.459 9.124 -13.742 1.00 79.69 103 ASN A N 1
ATOM 817 C CA . ASN A 1 103 ? 23.814 9.680 -15.042 1.00 79.69 103 ASN A CA 1
ATOM 818 C C . ASN A 1 103 ? 22.927 9.109 -16.164 1.00 79.69 103 ASN A C 1
ATOM 820 O O . ASN A 1 103 ? 23.267 8.073 -16.736 1.00 79.69 103 ASN A O 1
ATOM 824 N N . PRO A 1 104 ? 21.860 9.818 -16.584 1.00 71.88 104 PRO A N 1
ATOM 825 C CA . PRO A 1 104 ? 20.993 9.389 -17.684 1.00 71.88 104 PRO A CA 1
ATOM 826 C C . PRO A 1 104 ? 21.733 9.190 -19.014 1.0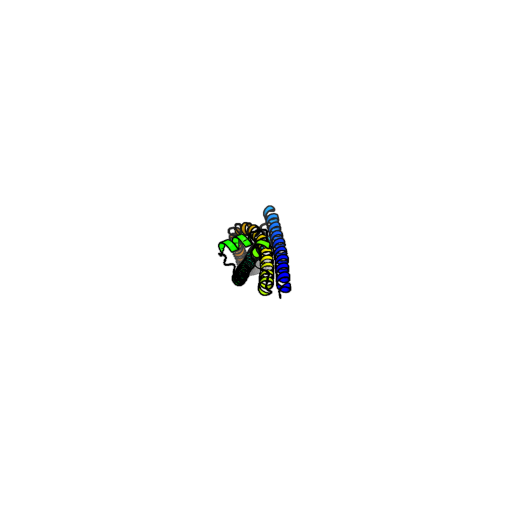0 71.88 104 PRO A C 1
ATOM 828 O O . PRO A 1 104 ? 21.308 8.394 -19.849 1.00 71.88 104 PRO A O 1
ATOM 831 N N . ALA A 1 105 ? 22.873 9.863 -19.211 1.00 79.94 105 ALA A N 1
ATOM 832 C CA . ALA A 1 105 ? 23.678 9.712 -20.420 1.00 79.94 105 ALA A CA 1
ATOM 833 C C . ALA A 1 105 ? 24.361 8.335 -20.522 1.00 79.94 105 ALA A C 1
ATOM 835 O O . ALA A 1 105 ? 24.898 7.988 -21.572 1.00 79.94 105 ALA A O 1
ATOM 836 N N . ILE A 1 106 ? 24.335 7.509 -19.467 1.00 84.62 106 ILE A N 1
ATOM 837 C CA . ILE A 1 106 ? 24.888 6.149 -19.509 1.00 84.62 106 ILE A CA 1
ATOM 838 C C . ILE A 1 106 ? 24.187 5.271 -20.557 1.00 84.62 106 ILE A C 1
ATOM 840 O O . ILE A 1 106 ? 24.821 4.403 -21.166 1.00 84.62 106 ILE A O 1
ATOM 844 N N . PHE A 1 107 ? 22.897 5.524 -20.801 1.00 80.50 107 PHE A N 1
ATOM 845 C CA . PHE A 1 107 ? 22.098 4.812 -21.795 1.00 80.50 107 PHE A CA 1
ATOM 846 C C . PHE A 1 107 ? 22.485 5.197 -23.222 1.00 80.50 107 PHE A C 1
ATOM 848 O O . PHE A 1 107 ? 22.521 4.332 -24.090 1.00 80.50 107 PHE A O 1
ATOM 855 N N . THR A 1 108 ? 22.839 6.465 -23.437 1.00 77.06 108 THR A N 1
ATOM 856 C CA . THR A 1 108 ? 23.164 7.030 -24.754 1.00 77.06 108 THR A CA 1
ATOM 857 C C . THR A 1 108 ? 24.651 6.952 -25.100 1.00 77.06 108 THR A C 1
ATOM 859 O O . THR A 1 108 ? 25.030 7.074 -26.265 1.00 77.06 108 THR A O 1
ATOM 862 N N . SER A 1 109 ? 25.506 6.694 -24.107 1.00 73.75 109 SER A N 1
ATOM 863 C CA . SER A 1 109 ? 26.947 6.524 -24.289 1.00 73.75 109 SER A CA 1
ATOM 864 C C . SER A 1 109 ? 27.253 5.355 -25.233 1.00 73.75 109 SER A C 1
ATOM 866 O O . SER A 1 109 ? 26.930 4.201 -24.944 1.00 73.75 109 SER A O 1
ATOM 868 N N . GLY A 1 110 ? 27.871 5.665 -26.375 1.00 68.50 110 GLY A N 1
ATOM 869 C CA . GLY A 1 110 ? 28.225 4.691 -27.411 1.00 68.50 110 GLY A CA 1
ATOM 870 C C . GLY A 1 110 ? 27.143 4.423 -28.463 1.00 68.50 110 GLY A C 1
ATOM 871 O O . GLY A 1 110 ? 27.385 3.617 -29.358 1.00 68.50 110 GLY A O 1
ATOM 872 N N . MET A 1 111 ? 25.983 5.092 -28.406 1.00 74.94 111 MET A N 1
ATOM 873 C CA . MET A 1 111 ? 24.985 5.033 -29.483 1.00 74.94 111 MET A CA 1
ATOM 874 C C . MET A 1 111 ? 25.372 5.976 -30.628 1.00 74.94 111 MET A C 1
ATOM 876 O O . MET A 1 111 ? 25.709 7.141 -30.412 1.00 74.94 111 MET A O 1
ATOM 880 N N . VAL A 1 112 ? 25.294 5.479 -31.863 1.00 70.69 112 VAL A N 1
ATOM 881 C CA . VAL A 1 112 ? 25.511 6.282 -33.073 1.00 70.69 11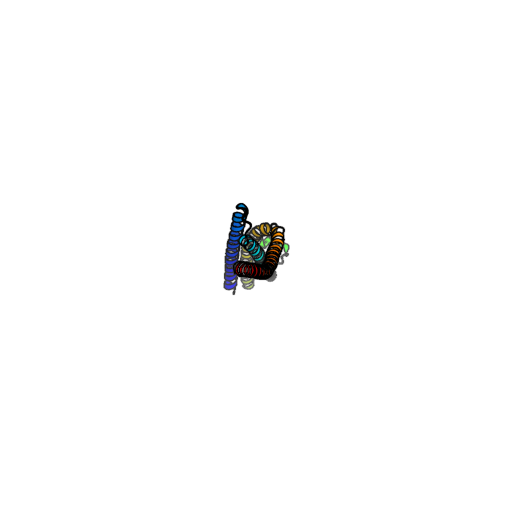2 VAL A CA 1
ATOM 882 C C . VAL A 1 112 ? 24.219 7.035 -33.402 1.00 70.69 112 VAL A C 1
ATOM 884 O O . VAL A 1 112 ? 23.262 6.458 -33.917 1.00 70.69 112 VAL A O 1
ATOM 887 N N . MET A 1 113 ? 24.189 8.338 -33.116 1.00 69.19 113 MET A N 1
ATOM 888 C CA . MET A 1 113 ? 23.031 9.219 -33.340 1.00 69.19 113 MET A CA 1
ATOM 889 C C . MET A 1 113 ? 22.914 9.696 -34.800 1.00 69.19 113 MET A C 1
ATOM 891 O O . MET A 1 113 ? 22.575 10.844 -35.060 1.00 69.19 113 MET A O 1
ATOM 895 N N . ASP A 1 114 ? 23.171 8.809 -35.763 1.00 70.00 114 ASP A N 1
ATOM 896 C CA . ASP A 1 114 ? 23.187 9.154 -37.195 1.00 70.00 114 ASP A CA 1
ATOM 897 C C . ASP A 1 114 ? 21.870 8.796 -37.907 1.00 70.00 114 ASP A C 1
ATOM 899 O O . ASP A 1 114 ? 21.722 8.982 -39.117 1.00 70.00 114 ASP A O 1
ATOM 903 N N . CYS A 1 115 ? 20.884 8.267 -37.174 1.00 76.81 115 CYS A N 1
ATOM 904 C CA . CYS A 1 115 ? 19.592 7.880 -37.731 1.00 76.81 115 CYS A CA 1
ATOM 905 C C . CYS A 1 115 ? 18.420 8.205 -36.796 1.00 76.81 115 CYS A C 1
ATOM 907 O O . CYS A 1 115 ? 18.515 8.069 -35.575 1.00 76.81 115 CYS A O 1
ATOM 909 N N . LYS A 1 116 ? 17.261 8.530 -37.390 1.00 82.94 116 LYS A N 1
ATOM 910 C CA . LYS A 1 116 ? 15.995 8.784 -36.669 1.00 82.94 116 LYS A CA 1
ATOM 911 C C . LYS A 1 116 ? 15.578 7.642 -35.734 1.00 82.94 116 LYS A C 1
ATOM 913 O O . LYS A 1 116 ? 14.873 7.869 -34.757 1.00 82.94 116 LYS A O 1
ATOM 918 N N . ILE A 1 117 ? 15.997 6.413 -36.040 1.00 82.31 117 ILE A N 1
ATOM 919 C CA . ILE A 1 117 ? 15.713 5.229 -35.220 1.00 82.31 117 ILE A CA 1
ATOM 920 C C . ILE A 1 117 ? 16.448 5.325 -33.878 1.00 82.31 117 ILE A C 1
ATOM 922 O O . ILE A 1 117 ? 15.841 5.075 -32.840 1.00 82.31 117 ILE A O 1
ATOM 926 N N . SER A 1 118 ? 17.719 5.745 -33.885 1.00 82.00 118 SER A N 1
ATOM 927 C CA . SER A 1 118 ? 18.501 5.944 -32.660 1.00 82.00 118 SER A CA 1
ATOM 928 C C . SER A 1 118 ? 17.931 7.083 -31.814 1.00 82.00 118 SER A C 1
ATOM 930 O O . SER A 1 118 ? 17.772 6.924 -30.609 1.00 82.00 118 SER A O 1
ATOM 932 N N . GLU A 1 119 ? 17.532 8.199 -32.434 1.00 85.19 119 GLU A N 1
ATOM 933 C CA . GLU A 1 119 ? 16.887 9.315 -31.721 1.00 85.19 119 GLU A CA 1
ATOM 934 C C . GLU A 1 119 ? 15.594 8.881 -31.013 1.00 85.19 119 GLU A C 1
ATOM 936 O O . GLU A 1 119 ? 15.366 9.214 -29.848 1.00 85.19 119 GLU A O 1
ATOM 941 N N . GLN A 1 120 ? 14.755 8.096 -31.695 1.00 88.38 120 GLN A N 1
ATOM 942 C CA . GLN A 1 120 ? 13.517 7.580 -31.118 1.00 88.38 120 GLN A CA 1
ATOM 943 C C . GLN A 1 120 ? 13.786 6.592 -29.972 1.00 88.38 120 GLN A C 1
ATOM 945 O O . GLN A 1 120 ? 13.105 6.654 -28.947 1.00 88.38 120 GLN A O 1
ATOM 950 N N . ALA A 1 121 ? 14.778 5.711 -30.128 1.00 87.56 121 ALA A N 1
ATOM 951 C CA . ALA A 1 121 ? 15.177 4.764 -29.092 1.00 87.56 121 ALA A CA 1
ATOM 952 C C . ALA A 1 121 ? 15.667 5.490 -27.832 1.00 87.56 121 ALA A C 1
ATOM 954 O O . ALA A 1 121 ? 15.208 5.184 -26.732 1.00 87.56 121 ALA A O 1
ATOM 955 N N . VAL A 1 122 ? 16.520 6.507 -27.995 1.00 87.12 122 VAL A N 1
ATOM 956 C CA . VAL A 1 122 ? 16.998 7.349 -26.890 1.00 87.12 122 VAL A CA 1
ATOM 957 C C . VAL A 1 122 ? 15.838 8.036 -26.173 1.00 87.12 122 VAL A C 1
ATOM 959 O O . VAL A 1 122 ? 15.726 7.921 -24.954 1.00 87.12 122 VAL A O 1
ATOM 962 N N . SER A 1 123 ? 14.929 8.677 -26.911 1.00 88.94 123 SER A N 1
ATOM 963 C CA . SER A 1 123 ? 13.777 9.362 -26.312 1.00 88.94 123 SER A CA 1
ATOM 964 C C . SER A 1 123 ? 12.862 8.408 -25.528 1.00 88.94 123 SER A C 1
ATOM 966 O O . SER A 1 123 ? 12.364 8.751 -24.447 1.00 88.94 123 SER A O 1
ATOM 968 N N . GLU A 1 124 ? 12.648 7.185 -26.030 1.00 90.12 124 GLU A N 1
ATOM 969 C CA . GLU A 1 124 ? 11.886 6.174 -25.294 1.00 90.12 124 GLU A CA 1
ATOM 970 C C . GLU A 1 124 ? 12.630 5.722 -24.032 1.00 90.12 124 GLU A C 1
ATOM 972 O O . GLU A 1 124 ? 12.003 5.662 -22.971 1.00 90.12 124 GLU A O 1
ATOM 977 N N . ILE A 1 125 ? 13.941 5.465 -24.113 1.00 90.19 125 ILE A N 1
ATOM 978 C CA . ILE A 1 125 ? 14.760 5.070 -22.958 1.00 90.19 125 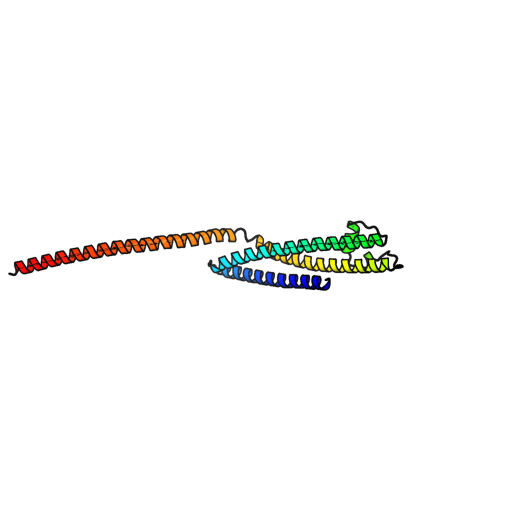ILE A CA 1
ATOM 979 C C . ILE A 1 125 ? 14.715 6.141 -21.867 1.00 90.19 125 ILE A C 1
ATOM 981 O O . ILE A 1 125 ? 14.388 5.821 -20.725 1.00 90.19 125 ILE A O 1
ATOM 985 N N . GLU A 1 126 ? 14.957 7.408 -22.209 1.00 88.00 126 GLU A N 1
ATOM 986 C CA . GLU A 1 126 ? 14.896 8.530 -21.264 1.00 88.00 126 GLU A CA 1
ATOM 987 C C . GLU A 1 126 ? 13.528 8.617 -20.585 1.00 88.00 126 GLU A C 1
ATOM 989 O O . GLU A 1 126 ? 13.429 8.766 -19.365 1.00 88.00 126 GLU A O 1
ATOM 994 N N . THR A 1 127 ? 12.456 8.450 -21.362 1.00 90.06 127 THR A N 1
ATOM 995 C CA . THR A 1 127 ? 11.102 8.483 -20.816 1.00 90.06 127 THR A CA 1
ATOM 996 C C . THR A 1 127 ? 10.845 7.320 -19.853 1.00 90.06 127 THR A C 1
ATOM 998 O O . THR A 1 127 ? 10.276 7.518 -18.780 1.00 90.06 127 THR A O 1
ATOM 1001 N N . ARG A 1 128 ? 11.232 6.093 -20.222 1.00 91.56 128 ARG A N 1
ATOM 1002 C CA . ARG A 1 128 ? 11.054 4.912 -19.361 1.00 91.56 128 ARG A CA 1
ATOM 1003 C C . ARG A 1 128 ? 11.897 5.015 -18.091 1.00 91.56 128 ARG A C 1
ATOM 1005 O O . ARG A 1 128 ? 11.409 4.662 -17.021 1.00 91.56 128 ARG A O 1
ATOM 1012 N N . HIS A 1 129 ? 13.116 5.535 -18.197 1.00 90.00 129 HIS A N 1
ATOM 1013 C CA . HIS A 1 129 ? 13.993 5.777 -17.057 1.00 90.00 129 HIS A CA 1
ATOM 1014 C C . HIS A 1 129 ? 13.381 6.793 -16.085 1.00 90.00 129 HIS A C 1
ATOM 1016 O O . HIS A 1 129 ? 13.265 6.511 -14.895 1.00 90.00 129 HIS A O 1
ATOM 1022 N N . ALA A 1 130 ? 12.879 7.927 -16.585 1.00 88.00 130 ALA A N 1
ATOM 1023 C CA . ALA A 1 130 ? 12.192 8.920 -15.757 1.00 88.00 130 ALA A CA 1
ATOM 1024 C C . ALA A 1 130 ? 10.966 8.338 -15.029 1.00 88.00 130 ALA A C 1
ATOM 1026 O O . ALA A 1 130 ? 10.682 8.697 -13.885 1.00 88.00 130 ALA A O 1
ATOM 1027 N N . GLU A 1 131 ? 10.241 7.418 -15.668 1.00 88.00 131 GLU A N 1
ATOM 1028 C CA . GLU A 1 131 ? 9.141 6.703 -15.023 1.00 88.00 131 GLU A CA 1
ATOM 1029 C C . GLU A 1 131 ? 9.630 5.776 -13.909 1.00 88.00 131 GLU A C 1
ATOM 1031 O O . GLU A 1 131 ? 9.070 5.833 -12.818 1.00 88.00 131 GLU A O 1
ATOM 1036 N N . ILE A 1 132 ? 10.698 4.999 -14.127 1.00 90.31 132 ILE A N 1
ATOM 1037 C CA . ILE A 1 132 ? 11.312 4.159 -13.082 1.00 90.31 132 ILE A CA 1
ATOM 1038 C C . ILE A 1 132 ? 11.734 5.010 -11.875 1.00 90.31 132 ILE A C 1
ATOM 1040 O O . ILE A 1 132 ? 11.384 4.672 -10.747 1.00 90.31 132 ILE A O 1
ATOM 1044 N N . MET A 1 133 ? 12.372 6.163 -12.091 1.00 88.12 133 MET A N 1
ATOM 1045 C CA . MET A 1 133 ? 12.788 7.053 -10.996 1.00 88.12 133 MET A CA 1
ATOM 1046 C C . MET A 1 133 ? 11.602 7.554 -10.152 1.00 88.12 133 MET A C 1
ATOM 1048 O O . MET A 1 133 ? 11.681 7.650 -8.924 1.00 88.12 133 MET A O 1
ATOM 1052 N N . ARG A 1 134 ? 10.455 7.838 -10.783 1.00 85.06 134 ARG A N 1
ATOM 1053 C CA . ARG A 1 134 ? 9.226 8.214 -10.059 1.00 85.06 134 ARG A CA 1
ATOM 1054 C C . ARG A 1 134 ? 8.635 7.046 -9.270 1.00 85.06 134 ARG A C 1
ATOM 1056 O O . ARG A 1 134 ? 8.131 7.252 -8.161 1.00 85.06 134 ARG A O 1
ATOM 1063 N N . LEU A 1 135 ? 8.710 5.827 -9.809 1.00 87.75 135 LEU A N 1
ATOM 1064 C CA . LEU A 1 135 ? 8.302 4.620 -9.086 1.00 87.75 135 LEU A CA 1
ATOM 1065 C C . LEU A 1 135 ? 9.131 4.431 -7.824 1.00 87.75 135 LEU A C 1
ATOM 1067 O O . LEU A 1 135 ? 8.562 4.187 -6.767 1.00 87.75 135 LEU A O 1
ATOM 1071 N N . GLU A 1 136 ? 10.449 4.604 -7.899 1.00 85.38 136 GLU A N 1
ATOM 1072 C CA . GLU A 1 136 ? 11.330 4.453 -6.739 1.00 85.38 136 GLU A CA 1
ATOM 1073 C C . GLU A 1 136 ? 11.007 5.446 -5.621 1.00 85.38 136 GLU A C 1
ATOM 1075 O O . GLU A 1 136 ? 11.006 5.084 -4.442 1.00 85.38 136 GLU A O 1
ATOM 1080 N N . SER A 1 137 ? 10.672 6.693 -5.970 1.00 84.19 137 SER A N 1
ATOM 1081 C CA . SER A 1 137 ? 10.171 7.670 -4.997 1.00 84.19 137 SER A CA 1
ATOM 1082 C C . SER A 1 137 ? 8.882 7.187 -4.322 1.00 84.19 137 SER A C 1
ATOM 1084 O O . SER A 1 137 ? 8.776 7.247 -3.096 1.00 84.19 137 SER A O 1
ATOM 1086 N N . THR A 1 138 ? 7.945 6.642 -5.099 1.00 83.12 138 THR A N 1
ATOM 1087 C CA . THR A 1 138 ? 6.665 6.122 -4.595 1.00 83.12 138 THR A CA 1
ATOM 1088 C C . THR A 1 138 ? 6.865 4.895 -3.699 1.00 83.12 138 THR A C 1
ATOM 1090 O O . THR A 1 138 ? 6.299 4.827 -2.611 1.00 83.12 138 THR A O 1
ATOM 1093 N N . VAL A 1 139 ? 7.713 3.946 -4.103 1.00 85.69 139 VAL A N 1
ATOM 1094 C CA . VAL A 1 139 ? 8.041 2.738 -3.327 1.00 85.69 139 VAL A CA 1
ATOM 1095 C C . VAL A 1 139 ? 8.717 3.096 -2.005 1.00 85.69 139 VAL A C 1
ATOM 1097 O O . VAL A 1 139 ? 8.393 2.516 -0.969 1.00 85.69 139 VAL A O 1
ATOM 1100 N N . ARG A 1 140 ? 9.601 4.099 -1.996 1.00 85.25 140 ARG A N 1
ATOM 1101 C CA . ARG A 1 140 ? 10.225 4.594 -0.761 1.00 85.25 140 ARG A CA 1
ATOM 1102 C C . ARG A 1 140 ? 9.184 5.150 0.216 1.00 85.25 140 ARG A C 1
ATOM 1104 O O . ARG A 1 140 ? 9.262 4.885 1.413 1.00 85.25 140 ARG A O 1
ATOM 1111 N N . GLU A 1 141 ? 8.177 5.866 -0.275 1.00 81.50 141 GLU A N 1
ATOM 1112 C CA . GLU A 1 141 ? 7.066 6.340 0.559 1.00 81.50 141 GLU A CA 1
ATOM 1113 C C . GLU A 1 141 ? 6.191 5.195 1.081 1.00 81.50 141 GLU A C 1
ATOM 1115 O O . GLU A 1 141 ? 5.847 5.190 2.265 1.00 81.50 141 GLU A O 1
ATOM 1120 N N . LEU A 1 142 ? 5.880 4.199 0.242 1.00 84.81 142 LEU A N 1
ATOM 1121 C CA . LEU A 1 142 ? 5.173 2.981 0.663 1.00 84.81 142 LEU A CA 1
ATOM 1122 C C . LEU A 1 142 ? 5.921 2.263 1.783 1.00 84.81 142 LEU A C 1
ATOM 1124 O O . LEU A 1 142 ? 5.310 1.866 2.772 1.00 84.81 142 LEU A O 1
ATOM 1128 N N . HIS A 1 143 ? 7.244 2.161 1.669 1.00 82.81 143 HIS A N 1
ATOM 1129 C CA . HIS A 1 143 ? 8.086 1.551 2.689 1.00 82.81 143 HIS A CA 1
ATOM 1130 C C . HIS A 1 143 ? 7.954 2.255 4.046 1.00 82.81 143 HIS A C 1
ATOM 1132 O O . HIS A 1 143 ? 7.727 1.594 5.059 1.00 82.81 143 HIS A O 1
ATOM 1138 N N . HIS A 1 144 ? 7.993 3.591 4.077 1.00 80.56 144 HIS A N 1
ATOM 1139 C CA . HIS A 1 144 ? 7.743 4.345 5.310 1.00 80.56 144 HIS A CA 1
ATOM 1140 C C . HIS A 1 144 ? 6.348 4.074 5.895 1.00 80.56 144 HIS A C 1
ATOM 1142 O O . HIS A 1 144 ? 6.206 3.967 7.112 1.00 80.56 144 HIS A O 1
ATOM 1148 N N . MET A 1 145 ? 5.320 3.931 5.050 1.00 81.25 145 MET A N 1
ATOM 1149 C CA . MET A 1 145 ? 3.968 3.593 5.511 1.00 81.25 145 MET A CA 1
ATOM 1150 C C . MET A 1 145 ? 3.878 2.165 6.063 1.00 81.25 145 MET A C 1
ATOM 1152 O O . MET A 1 145 ? 3.212 1.951 7.073 1.00 81.25 145 MET A O 1
ATOM 1156 N N . PHE A 1 146 ? 4.573 1.197 5.461 1.00 79.50 146 PHE A N 1
ATOM 1157 C CA . PHE A 1 146 ? 4.626 -0.169 5.983 1.00 79.50 146 PHE A CA 1
ATOM 1158 C C . PHE A 1 146 ? 5.362 -0.260 7.317 1.00 79.50 146 PHE A C 1
ATOM 1160 O O . PHE A 1 146 ? 4.906 -0.994 8.186 1.00 79.50 146 PHE A O 1
ATOM 1167 N N . LEU A 1 147 ? 6.436 0.506 7.522 1.00 79.69 147 LEU A N 1
ATOM 1168 C CA . LEU A 1 147 ? 7.122 0.564 8.818 1.00 79.69 147 LEU A CA 1
ATOM 1169 C C . LEU A 1 147 ? 6.205 1.103 9.926 1.00 79.69 147 LEU A C 1
ATOM 1171 O O . LEU A 1 147 ? 6.150 0.522 11.008 1.00 79.69 147 LEU A O 1
ATOM 1175 N N . ASP A 1 148 ? 5.431 2.156 9.636 1.00 71.69 148 ASP A N 1
ATOM 1176 C CA . ASP A 1 148 ? 4.424 2.695 10.562 1.00 71.69 148 ASP A CA 1
ATOM 1177 C C . ASP A 1 148 ? 3.357 1.640 10.936 1.00 71.69 148 ASP A C 1
ATOM 1179 O O . ASP A 1 148 ? 2.863 1.625 12.062 1.00 71.69 148 ASP A O 1
ATOM 1183 N N . LEU A 1 149 ? 2.989 0.755 10.001 1.00 69.81 149 LEU A N 1
ATOM 1184 C CA . LEU A 1 149 ? 1.929 -0.249 10.175 1.00 69.81 149 LEU A CA 1
ATOM 1185 C C . LEU A 1 149 ? 2.438 -1.591 10.724 1.00 69.81 149 LEU A C 1
ATOM 1187 O O . LEU A 1 149 ? 1.673 -2.311 11.365 1.00 69.81 149 LEU A O 1
ATOM 1191 N N . ALA A 1 150 ? 3.714 -1.926 10.524 1.00 65.50 150 ALA A N 1
ATOM 1192 C CA . ALA A 1 150 ? 4.341 -3.135 11.057 1.00 65.50 150 ALA A CA 1
ATOM 1193 C C . ALA A 1 150 ? 4.384 -3.107 12.593 1.00 65.50 150 ALA A C 1
ATOM 1195 O O . ALA A 1 150 ? 4.011 -4.086 13.237 1.00 65.50 150 ALA A O 1
ATOM 1196 N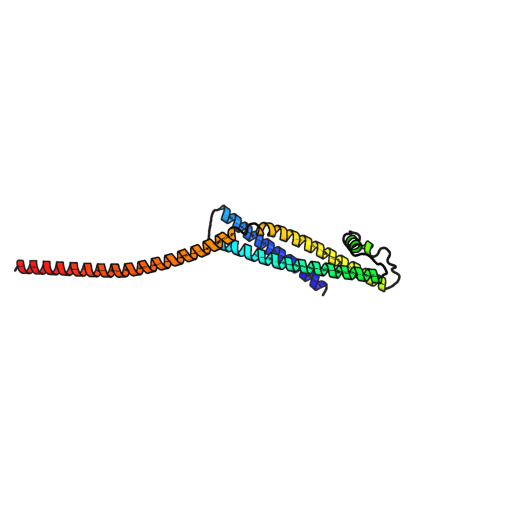 N . VAL A 1 151 ? 4.700 -1.945 13.177 1.00 60.56 151 VAL A N 1
ATOM 1197 C CA . VAL A 1 151 ? 4.620 -1.712 14.632 1.00 60.56 151 VAL A CA 1
ATOM 1198 C C . VAL A 1 151 ? 3.188 -1.906 15.156 1.00 60.56 151 VAL A C 1
ATOM 1200 O O . VAL A 1 151 ? 2.977 -2.362 16.279 1.00 60.56 151 VAL A O 1
ATOM 1203 N N . LEU A 1 152 ? 2.178 -1.609 14.332 1.00 57.03 152 LEU A N 1
ATOM 1204 C CA . LEU A 1 152 ? 0.766 -1.757 14.693 1.00 57.03 152 LEU A CA 1
ATOM 1205 C C . LEU A 1 152 ? 0.246 -3.193 14.543 1.00 57.03 152 LEU A C 1
ATOM 1207 O O . LEU A 1 152 ? -0.738 -3.544 15.194 1.00 57.03 152 LEU A O 1
ATOM 1211 N N . ALA A 1 153 ? 0.872 -4.022 13.704 1.00 58.97 153 ALA A N 1
ATOM 1212 C CA . ALA A 1 153 ? 0.511 -5.429 13.538 1.00 58.97 153 ALA A CA 1
ATOM 1213 C C . ALA A 1 153 ? 0.975 -6.288 14.729 1.00 58.97 153 ALA A C 1
ATOM 1215 O O . ALA A 1 153 ? 0.238 -7.175 15.163 1.00 58.97 153 ALA A O 1
ATOM 1216 N N . GLU A 1 154 ? 2.143 -5.985 15.303 1.00 54.66 154 GLU A N 1
ATOM 1217 C CA . GLU A 1 154 ? 2.735 -6.759 16.405 1.00 54.66 154 GLU A CA 1
ATOM 1218 C C . GLU A 1 154 ? 1.926 -6.650 17.715 1.00 54.66 154 GLU A C 1
ATOM 1220 O O . GLU A 1 154 ? 1.768 -7.631 18.442 1.00 54.66 154 GLU A O 1
ATOM 1225 N N . ASN A 1 155 ? 1.265 -5.511 17.957 1.00 52.91 155 ASN A N 1
ATOM 1226 C CA . ASN A 1 155 ? 0.425 -5.294 19.145 1.00 52.91 155 ASN A CA 1
ATOM 1227 C C . ASN A 1 155 ? -1.012 -5.865 19.041 1.00 52.91 155 ASN A C 1
ATOM 1229 O O . ASN A 1 155 ? -1.762 -5.848 20.020 1.00 52.91 155 ASN A O 1
ATOM 1233 N N . GLN A 1 156 ? -1.438 -6.393 17.884 1.00 50.34 156 GLN A N 1
ATOM 1234 C CA . GLN A 1 156 ? -2.840 -6.795 17.657 1.00 50.34 156 GLN A CA 1
ATOM 1235 C C . GLN A 1 156 ? -3.221 -8.182 18.195 1.00 50.34 156 GLN A C 1
ATOM 1237 O O . GLN A 1 156 ? -4.411 -8.442 18.393 1.00 50.34 156 GLN A O 1
ATOM 1242 N N . GLY A 1 157 ? -2.257 -9.072 18.459 1.00 51.94 157 GLY A N 1
ATOM 1243 C CA . GLY A 1 157 ? -2.546 -10.447 18.896 1.00 51.94 157 GLY A CA 1
ATOM 1244 C C . GLY A 1 157 ? -3.205 -10.542 20.280 1.00 51.94 157 GLY A C 1
ATOM 1245 O O . GLY A 1 157 ? -4.004 -11.444 20.528 1.00 51.94 157 GLY A O 1
ATOM 1246 N N . VAL A 1 158 ? -2.917 -9.588 21.172 1.00 48.16 158 VAL A N 1
ATOM 1247 C CA . VAL A 1 158 ? -3.369 -9.620 22.574 1.00 48.16 158 VAL A CA 1
ATOM 1248 C C . VAL A 1 158 ? -4.683 -8.853 22.777 1.00 48.16 158 VAL A C 1
ATOM 1250 O O . VAL A 1 158 ? -5.567 -9.333 23.490 1.00 48.16 158 VAL A O 1
ATOM 1253 N N . LEU A 1 159 ? -4.874 -7.695 22.129 1.00 50.59 159 LEU A N 1
ATOM 1254 C CA . LEU A 1 159 ? -6.093 -6.889 22.303 1.00 50.59 159 LEU A CA 1
ATOM 1255 C C . LEU A 1 159 ? -7.326 -7.490 21.612 1.00 50.59 159 LEU A C 1
ATOM 1257 O O . LEU A 1 159 ? -8.398 -7.505 22.214 1.00 50.59 159 LEU A O 1
ATOM 1261 N N . VAL A 1 160 ? -7.193 -8.035 20.396 1.00 53.75 160 VAL A N 1
ATOM 1262 C CA . VAL A 1 160 ? -8.334 -8.625 19.663 1.00 53.75 160 VAL A CA 1
ATOM 1263 C C . VAL A 1 160 ? -8.924 -9.818 20.426 1.00 53.75 160 VAL A C 1
ATOM 1265 O O . VAL A 1 160 ? -10.141 -9.919 20.578 1.00 53.75 160 VAL A O 1
ATOM 1268 N N . ASN A 1 161 ? -8.063 -10.661 21.002 1.00 54.50 161 ASN A N 1
ATOM 1269 C CA . ASN A 1 161 ? -8.466 -11.828 21.793 1.00 54.50 161 ASN A CA 1
ATOM 1270 C C . ASN A 1 161 ? -9.217 -11.430 23.081 1.00 54.50 161 ASN A C 1
ATOM 1272 O O . ASN A 1 161 ? -10.208 -12.050 23.469 1.00 54.50 161 ASN A O 1
ATOM 1276 N N . ASN A 1 162 ? -8.801 -10.333 23.721 1.00 56.94 162 ASN A N 1
ATOM 1277 C CA . ASN A 1 162 ? -9.498 -9.780 24.884 1.00 56.94 162 ASN A CA 1
ATOM 1278 C C . ASN A 1 162 ? -10.861 -9.162 24.523 1.00 56.94 162 ASN A C 1
ATOM 1280 O O . ASN A 1 162 ? -11.774 -9.154 25.352 1.00 56.94 162 ASN A O 1
ATOM 1284 N N . ILE A 1 163 ? -11.035 -8.669 23.294 1.00 56.91 163 ILE A N 1
ATOM 1285 C CA . ILE A 1 163 ? -12.289 -8.061 22.832 1.00 56.91 163 ILE A CA 1
ATOM 1286 C C . ILE A 1 163 ? -13.333 -9.122 22.502 1.00 56.91 163 ILE A C 1
ATOM 1288 O O . ILE A 1 163 ? -14.461 -8.979 22.965 1.00 56.91 163 ILE A O 1
ATOM 1292 N N . GLU A 1 164 ? -12.982 -10.195 21.785 1.00 58.22 164 GLU A N 1
ATOM 1293 C CA . GLU A 1 164 ? -13.915 -11.310 21.552 1.00 58.22 164 GLU A CA 1
ATOM 1294 C C . GLU A 1 164 ? -14.408 -11.879 22.890 1.00 58.22 164 GLU A C 1
ATOM 1296 O O . GLU A 1 164 ? -15.610 -12.059 23.103 1.00 58.22 164 GLU A O 1
ATOM 1301 N N . ARG A 1 165 ? -13.487 -12.034 23.850 1.00 61.72 165 ARG A N 1
ATOM 1302 C CA . ARG A 1 165 ? -13.802 -12.473 25.213 1.00 61.72 165 ARG A CA 1
ATOM 1303 C C . ARG A 1 165 ? -14.742 -11.509 25.948 1.00 61.72 165 ARG A C 1
ATOM 1305 O O . ARG A 1 165 ? -15.661 -11.959 26.627 1.00 61.72 165 ARG A O 1
ATOM 1312 N N . ASN A 1 166 ? -14.557 -10.196 25.802 1.00 60.28 166 ASN A N 1
ATOM 1313 C CA . ASN A 1 166 ? -15.372 -9.182 26.482 1.00 60.28 166 ASN A CA 1
ATOM 1314 C C . ASN A 1 166 ? -16.701 -8.861 25.769 1.00 60.28 166 ASN A C 1
ATOM 1316 O O . ASN A 1 166 ? -17.649 -8.428 26.424 1.00 60.28 166 ASN A O 1
ATOM 1320 N N . VAL A 1 167 ? -16.801 -9.050 24.448 1.00 64.56 167 VAL A N 1
ATOM 1321 C CA . VAL A 1 167 ? -18.072 -9.025 23.699 1.00 64.56 167 VAL A CA 1
ATOM 1322 C C . VAL A 1 167 ? -18.920 -10.217 24.120 1.00 64.56 167 VAL A C 1
ATOM 1324 O O . VAL A 1 167 ? -20.060 -10.017 24.530 1.00 64.56 167 VAL A O 1
ATOM 1327 N N . ARG A 1 168 ? -18.332 -11.421 24.127 1.00 63.50 168 ARG A N 1
ATOM 1328 C CA . ARG A 1 168 ? -18.992 -12.637 24.611 1.00 63.50 168 ARG A CA 1
ATOM 1329 C C . ARG A 1 168 ? -19.433 -12.487 26.067 1.00 63.50 168 ARG A C 1
ATOM 1331 O O . ARG A 1 168 ? -20.565 -12.807 26.399 1.00 63.50 168 ARG A O 1
ATOM 1338 N N . GLY A 1 169 ? -18.582 -11.912 26.919 1.00 63.00 169 GLY A N 1
ATOM 1339 C CA . GLY A 1 169 ? -18.946 -11.607 28.304 1.00 63.00 169 GLY A CA 1
ATOM 1340 C C . GLY A 1 169 ? -20.120 -10.627 28.418 1.00 63.00 169 GLY A C 1
ATOM 1341 O O . GLY A 1 169 ? -21.019 -10.846 29.221 1.00 63.00 169 GLY A O 1
ATOM 1342 N N . ALA A 1 170 ? -20.156 -9.562 27.609 1.00 68.88 170 ALA A N 1
ATOM 1343 C CA . ALA A 1 170 ? -21.262 -8.600 27.612 1.00 68.88 170 ALA A CA 1
ATOM 1344 C C . ALA A 1 170 ? -22.588 -9.219 27.132 1.00 68.88 170 ALA A C 1
ATOM 1346 O O . ALA A 1 170 ? -23.630 -8.949 27.727 1.00 68.88 170 ALA A O 1
ATOM 1347 N N . GLU A 1 171 ? -22.546 -10.065 26.102 1.00 72.19 171 GLU A N 1
ATOM 1348 C CA . GLU A 1 171 ? -23.693 -10.862 25.653 1.00 72.19 171 GLU A CA 1
ATOM 1349 C C . GLU A 1 171 ? -24.207 -11.764 26.786 1.00 72.19 171 GLU A C 1
ATOM 1351 O O . GLU A 1 171 ? -25.392 -11.731 27.120 1.00 72.19 171 GLU A O 1
ATOM 1356 N N . GLU A 1 172 ? -23.295 -12.451 27.477 1.00 69.88 172 GLU A N 1
ATOM 1357 C CA . GLU A 1 172 ? -23.612 -13.314 28.615 1.00 69.88 172 GLU A CA 1
ATOM 1358 C C . GLU A 1 172 ? -24.219 -12.532 29.801 1.00 69.88 172 GLU A C 1
ATOM 1360 O O . GLU A 1 172 ? -25.156 -13.000 30.452 1.00 69.88 172 GLU A O 1
ATOM 1365 N N . TYR A 1 173 ? -23.737 -11.312 30.081 1.00 75.06 173 TYR A N 1
ATOM 1366 C CA . TYR A 1 173 ? -24.318 -10.430 31.103 1.00 75.06 173 TYR A CA 1
ATOM 1367 C C . TYR A 1 173 ? -25.738 -9.979 30.744 1.00 75.06 173 TYR A C 1
ATOM 1369 O O . TYR A 1 173 ? -26.605 -9.946 31.621 1.00 75.06 173 TYR A O 1
ATOM 1377 N N . VAL A 1 174 ? -25.994 -9.639 29.478 1.00 77.81 174 VAL A N 1
ATOM 1378 C CA . VAL A 1 174 ? -27.331 -9.244 29.005 1.00 77.81 174 VAL A CA 1
ATOM 1379 C C . VAL A 1 174 ? -28.298 -10.425 29.076 1.00 77.81 174 VAL A C 1
ATOM 1381 O O . VAL A 1 174 ? -29.444 -10.262 29.504 1.00 77.81 174 VAL A O 1
ATOM 1384 N N . GLU A 1 175 ? -27.837 -11.622 28.726 1.00 77.88 175 GLU A N 1
ATOM 1385 C CA . GLU A 1 175 ? -28.634 -12.841 28.816 1.00 77.88 175 GLU A CA 1
ATOM 1386 C C . GLU A 1 175 ? -28.982 -13.188 30.270 1.00 77.88 175 GLU A C 1
ATOM 1388 O O . GLU A 1 175 ? -30.159 -13.356 30.605 1.00 77.88 175 GLU A O 1
ATOM 1393 N N . LYS A 1 176 ? -28.001 -13.140 31.180 1.00 79.62 176 LYS A N 1
ATOM 1394 C CA . LYS A 1 176 ? -28.233 -13.306 32.625 1.00 79.62 176 LYS A CA 1
ATOM 1395 C C . LYS A 1 176 ? -29.181 -12.245 33.191 1.00 79.62 176 LYS A C 1
ATOM 1397 O O . LYS A 1 176 ? -30.075 -12.573 33.972 1.00 79.62 176 LYS A O 1
ATOM 1402 N N . ALA A 1 177 ? -29.052 -10.982 32.783 1.00 80.94 177 ALA A N 1
ATOM 1403 C CA . ALA A 1 177 ? -29.960 -9.913 33.208 1.00 80.94 177 ALA A CA 1
ATOM 1404 C C . ALA A 1 177 ? -31.402 -10.145 32.714 1.00 80.94 177 ALA A C 1
ATOM 1406 O O . ALA A 1 177 ? -32.369 -9.904 33.447 1.00 80.94 177 ALA A O 1
ATOM 1407 N N . LYS A 1 178 ? -31.572 -10.664 31.494 1.00 88.69 178 LYS A N 1
ATOM 1408 C CA . LYS A 1 178 ? -32.876 -11.054 30.937 1.00 88.69 178 LYS A CA 1
ATOM 1409 C C . LYS A 1 178 ? -33.509 -12.205 31.724 1.00 88.69 178 LYS A C 1
ATOM 1411 O O . LYS A 1 178 ? -34.708 -12.169 32.010 1.00 88.69 178 LYS A O 1
ATOM 1416 N N . GLU A 1 179 ? -32.730 -13.206 32.119 1.00 88.62 179 GLU A N 1
ATOM 1417 C CA . GLU A 1 179 ? -33.223 -14.300 32.963 1.00 88.62 179 GLU A CA 1
ATOM 1418 C C . GLU A 1 179 ? -33.617 -13.819 34.362 1.00 88.62 179 GLU A C 1
ATOM 1420 O O . GLU A 1 179 ? -34.719 -14.118 34.834 1.00 88.62 179 GLU A O 1
ATOM 1425 N N . GLN A 1 180 ? -32.766 -13.015 35.006 1.00 84.44 180 GLN A N 1
ATOM 1426 C CA . GLN A 1 180 ? -33.032 -12.467 36.337 1.00 84.44 180 GLN A CA 1
ATOM 1427 C C . GLN A 1 180 ? -34.271 -11.566 36.352 1.00 84.44 180 GLN A C 1
ATOM 1429 O O . GLN A 1 180 ? -35.103 -11.676 37.255 1.00 84.44 180 GLN A O 1
ATOM 1434 N N . THR A 1 181 ? -34.460 -10.718 35.338 1.00 83.19 181 THR A N 1
ATOM 1435 C CA . THR A 1 181 ? -35.669 -9.884 35.218 1.00 83.19 181 THR A CA 1
ATOM 1436 C C . THR A 1 181 ? -36.925 -10.728 34.995 1.00 83.19 181 THR A C 1
ATOM 1438 O O . THR A 1 181 ? -37.956 -10.477 35.626 1.00 83.19 181 THR A O 1
ATOM 1441 N N . LYS A 1 182 ? -36.848 -11.787 34.180 1.00 88.19 182 LYS A N 1
ATOM 1442 C CA . LYS A 1 182 ? -37.952 -12.741 33.992 1.00 88.19 182 LYS A CA 1
ATOM 1443 C C . LYS A 1 182 ? -38.312 -13.468 35.294 1.00 88.19 182 LYS A C 1
ATOM 1445 O O . LYS A 1 182 ? -39.497 -13.571 35.625 1.00 88.19 182 LYS A O 1
ATOM 1450 N N . ALA A 1 183 ? -37.314 -13.920 36.053 1.00 87.19 183 ALA A N 1
ATOM 1451 C CA . ALA A 1 183 ? -37.505 -14.546 37.360 1.00 87.19 183 ALA A CA 1
ATOM 1452 C C . ALA A 1 183 ? -38.092 -13.563 38.391 1.00 87.19 183 ALA A C 1
ATOM 1454 O O . ALA A 1 183 ? -39.034 -13.897 39.108 1.00 87.19 183 ALA A O 1
ATOM 1455 N N . ALA A 1 184 ? -37.624 -12.314 38.425 1.00 82.12 184 ALA A N 1
ATOM 1456 C CA . ALA A 1 184 ? -38.170 -11.290 39.313 1.00 82.12 184 ALA A CA 1
ATOM 1457 C C . ALA A 1 184 ? -39.661 -11.017 39.033 1.00 82.12 184 ALA A C 1
ATOM 1459 O O . ALA A 1 184 ? -40.461 -10.863 39.962 1.00 82.12 184 ALA A O 1
ATOM 1460 N N . ILE A 1 185 ? -40.074 -11.016 37.760 1.00 84.44 185 ILE A N 1
ATOM 1461 C CA . ILE A 1 185 ? -41.482 -10.850 37.369 1.00 84.44 185 ILE A CA 1
ATOM 1462 C C . ILE A 1 185 ? -42.337 -12.042 37.832 1.00 84.44 185 ILE A C 1
ATOM 1464 O O . ILE A 1 185 ? -43.456 -11.836 38.322 1.00 84.44 185 ILE A O 1
ATOM 1468 N N . SER A 1 186 ? -41.842 -13.278 37.708 1.00 84.81 186 SER A N 1
ATOM 1469 C CA . SER A 1 186 ? -42.582 -14.471 38.142 1.00 84.81 186 SER A CA 1
ATOM 1470 C C . SER A 1 186 ? -42.714 -14.533 39.669 1.00 84.81 186 SER A C 1
ATOM 1472 O O . SER A 1 186 ? -43.824 -14.728 40.177 1.00 84.81 186 SER A O 1
ATOM 1474 N N . VAL A 1 187 ? -41.639 -14.238 40.408 1.00 83.00 187 VAL A N 1
ATOM 1475 C CA . VAL A 1 187 ? -41.648 -14.148 41.877 1.00 83.00 187 VAL A CA 1
ATOM 1476 C C . VAL A 1 187 ? -42.601 -13.050 42.354 1.00 83.00 187 VAL A C 1
ATOM 1478 O O . VAL A 1 187 ? -43.405 -13.285 43.259 1.00 83.00 187 VAL A O 1
ATOM 1481 N N . ARG A 1 188 ? -42.611 -11.877 41.703 1.00 80.88 188 ARG A N 1
ATOM 1482 C CA . ARG A 1 188 ? -43.550 -10.786 42.022 1.00 80.88 188 ARG A CA 1
ATOM 1483 C C . ARG A 1 188 ? -45.010 -11.215 41.850 1.00 80.88 188 ARG A C 1
ATOM 1485 O O . ARG A 1 188 ? -45.837 -10.864 42.690 1.00 80.88 188 ARG A O 1
ATOM 1492 N N . LYS A 1 189 ? -45.350 -11.982 40.804 1.00 80.88 189 LYS A N 1
ATOM 1493 C CA . LYS A 1 189 ? -46.716 -12.515 40.605 1.00 80.88 189 LYS A CA 1
ATOM 1494 C C . LYS A 1 189 ? -47.125 -13.488 41.714 1.00 80.88 189 LYS A C 1
ATOM 1496 O O . LYS A 1 189 ? -48.240 -13.383 42.224 1.00 80.88 189 LYS A O 1
ATOM 1501 N N . VAL A 1 190 ? -46.238 -14.405 42.102 1.00 83.12 190 VAL A N 1
ATOM 1502 C CA . VAL A 1 190 ? -46.511 -15.382 43.172 1.00 83.12 190 VAL A CA 1
ATOM 1503 C C . VAL A 1 190 ? -46.648 -14.687 44.527 1.00 83.12 190 VAL A C 1
ATOM 1505 O O . VAL A 1 190 ? -47.592 -14.967 45.264 1.00 83.12 190 VAL A O 1
ATOM 1508 N N . SER A 1 191 ? -45.759 -13.741 44.834 1.00 79.31 191 SER A N 1
ATOM 1509 C CA . SER A 1 191 ? -45.789 -12.973 46.083 1.00 79.31 191 SER A CA 1
ATOM 1510 C C . SER A 1 191 ? -47.091 -12.177 46.238 1.00 79.31 191 SER A C 1
ATOM 1512 O O . SER A 1 191 ? -47.744 -12.270 47.275 1.00 79.31 191 SER A O 1
ATOM 1514 N N . ARG A 1 192 ? -47.564 -11.502 45.174 1.00 81.81 192 ARG A N 1
ATOM 1515 C CA . ARG A 1 192 ? -48.861 -10.797 45.201 1.00 81.81 192 ARG A CA 1
ATOM 1516 C C . ARG A 1 192 ? -50.043 -11.722 45.485 1.00 81.81 192 ARG A C 1
ATOM 1518 O O . ARG A 1 192 ? -50.926 -11.346 46.248 1.00 81.81 192 ARG A O 1
ATOM 1525 N N . ARG A 1 193 ? -50.059 -12.929 44.903 1.00 82.12 193 ARG A N 1
ATOM 1526 C CA . ARG A 1 193 ? -51.114 -13.921 45.182 1.00 82.12 193 ARG A CA 1
ATOM 1527 C C . ARG A 1 193 ? -51.092 -14.361 46.645 1.00 82.12 193 ARG A C 1
ATOM 1529 O O . ARG A 1 193 ? -52.143 -14.395 47.272 1.00 82.12 193 ARG A O 1
ATOM 1536 N N . LYS A 1 194 ? -49.908 -14.627 47.207 1.00 84.75 194 LYS A N 1
ATOM 1537 C CA . LYS A 1 194 ? -49.758 -14.977 48.631 1.00 84.75 194 LYS A CA 1
ATOM 1538 C C . LYS A 1 194 ? -50.220 -13.844 49.552 1.00 84.75 194 LYS A C 1
ATOM 1540 O O . LYS A 1 194 ? -50.931 -14.113 50.513 1.00 84.75 194 LYS A O 1
ATOM 1545 N N . MET A 1 195 ? -49.877 -12.594 49.230 1.00 82.38 195 MET A N 1
ATOM 1546 C CA . MET A 1 195 ? -50.326 -11.418 49.986 1.00 82.38 195 MET A CA 1
ATOM 1547 C C . MET A 1 195 ? -51.849 -11.244 49.944 1.00 82.38 195 MET A C 1
ATOM 1549 O O . MET A 1 195 ? -52.450 -10.994 50.984 1.00 82.38 195 MET A O 1
ATOM 1553 N N . MET A 1 196 ? -52.487 -11.425 48.779 1.00 85.88 196 MET A N 1
ATOM 1554 C CA . MET A 1 196 ? -53.954 -11.389 48.683 1.00 85.88 196 MET A CA 1
ATOM 1555 C C . MET A 1 196 ? -54.603 -12.491 49.521 1.00 85.88 196 MET A C 1
ATOM 1557 O O . MET A 1 196 ? -55.524 -12.199 50.277 1.00 85.88 196 MET A O 1
ATOM 1561 N N . CYS A 1 197 ? -54.111 -13.733 49.444 1.00 86.19 197 CYS A N 1
ATOM 1562 C CA . CYS A 1 197 ? -54.650 -14.823 50.261 1.00 86.19 197 CYS A CA 1
ATOM 1563 C C . CYS A 1 197 ? -54.491 -14.549 51.763 1.00 86.19 197 CYS A C 1
ATOM 1565 O O . CYS A 1 197 ? -55.441 -14.740 52.515 1.00 86.19 197 CYS A O 1
ATOM 1567 N N . ALA A 1 198 ? -53.329 -14.053 52.200 1.00 88.31 198 ALA A N 1
ATOM 1568 C CA . ALA A 1 198 ? -53.104 -13.688 53.598 1.00 88.31 198 ALA A CA 1
ATOM 1569 C C . ALA A 1 198 ? -54.056 -12.571 54.066 1.00 88.31 198 ALA A C 1
ATOM 1571 O O . ALA A 1 198 ? -54.624 -12.672 55.152 1.00 88.31 198 ALA A O 1
ATOM 1572 N N . GLY A 1 199 ? -54.281 -11.546 53.234 1.00 89.12 199 GLY A N 1
ATOM 1573 C CA . GLY A 1 199 ? -55.231 -10.468 53.522 1.00 89.12 199 GLY A CA 1
ATOM 1574 C C . GLY A 1 199 ? -56.679 -10.954 53.639 1.00 89.12 199 GLY A C 1
ATOM 1575 O O . GLY A 1 199 ? -57.384 -10.550 54.561 1.00 89.12 199 GLY A O 1
ATOM 1576 N N . ILE A 1 200 ? -57.106 -11.869 52.759 1.00 92.88 200 ILE A N 1
ATOM 1577 C CA . ILE A 1 200 ? -58.443 -12.482 52.820 1.00 92.88 200 ILE A CA 1
ATOM 1578 C C . ILE A 1 200 ? -58.604 -13.298 54.108 1.00 92.88 200 ILE A C 1
ATOM 1580 O O . ILE A 1 200 ? -59.597 -13.124 54.811 1.00 92.88 200 ILE A O 1
ATOM 1584 N N . CYS A 1 201 ? -57.627 -14.141 54.464 1.00 90.88 201 CYS A N 1
ATOM 1585 C CA . CYS A 1 201 ? -57.679 -14.915 55.707 1.00 90.88 201 CYS A CA 1
ATOM 1586 C C . CYS A 1 201 ? -57.793 -14.011 56.944 1.00 90.88 201 CYS A C 1
ATOM 1588 O O . CYS A 1 201 ? -58.604 -14.282 57.827 1.00 90.88 201 CYS A O 1
ATOM 1590 N N . LEU A 1 202 ? -57.025 -12.916 56.995 1.00 93.06 202 LEU A N 1
ATOM 1591 C CA . LEU A 1 202 ? -57.073 -11.964 58.107 1.00 93.06 202 LEU A CA 1
ATOM 1592 C C . LEU A 1 202 ? -58.451 -11.287 58.224 1.00 93.06 202 LEU A C 1
ATOM 1594 O O . LEU A 1 202 ? -58.985 -11.153 59.324 1.00 93.06 202 LEU A O 1
ATOM 1598 N N . ALA A 1 203 ? -59.046 -10.903 57.090 1.00 92.31 203 ALA A N 1
ATOM 1599 C CA . ALA A 1 203 ? -60.374 -10.293 57.046 1.00 92.31 203 ALA A CA 1
ATOM 1600 C C . ALA A 1 203 ? -61.471 -11.248 57.545 1.00 92.31 203 ALA A C 1
ATOM 1602 O O . ALA A 1 203 ? -62.354 -10.829 58.292 1.00 92.31 203 ALA A O 1
ATOM 1603 N N . VAL A 1 204 ? -61.391 -12.536 57.188 1.00 94.31 204 VAL A N 1
ATOM 1604 C CA . VAL A 1 204 ? -62.328 -13.565 57.672 1.00 94.31 204 VAL A CA 1
ATOM 1605 C C . VAL A 1 204 ? -62.224 -13.733 59.188 1.00 94.31 204 VAL A C 1
ATOM 1607 O O . VAL A 1 204 ? -63.247 -13.750 59.868 1.00 94.31 204 VAL A O 1
ATOM 1610 N N . VAL A 1 205 ? -61.008 -13.803 59.739 1.00 93.94 205 VAL A N 1
ATOM 1611 C CA . VAL A 1 205 ? -60.799 -13.926 61.194 1.00 93.94 205 VAL A CA 1
ATOM 1612 C C . VAL A 1 205 ? -61.379 -12.723 61.944 1.00 93.94 205 VAL A C 1
ATOM 1614 O O . VAL A 1 205 ? -62.067 -12.901 62.949 1.00 93.94 205 VAL A O 1
ATOM 1617 N N . LEU A 1 206 ? -61.159 -11.505 61.440 1.00 93.00 206 LEU A N 1
ATOM 1618 C CA . LEU A 1 206 ? -61.734 -10.291 62.026 1.00 93.00 206 LEU A CA 1
ATOM 1619 C C . LEU A 1 206 ? -63.265 -10.297 61.982 1.00 93.00 206 LEU A C 1
ATOM 1621 O O . LEU A 1 206 ? -63.897 -9.956 62.978 1.00 93.00 206 LEU A O 1
ATOM 1625 N N . ALA A 1 207 ? -63.866 -10.723 60.870 1.00 92.19 207 ALA A N 1
ATOM 1626 C CA . ALA A 1 207 ? -65.319 -10.822 60.755 1.00 92.19 207 ALA A CA 1
ATOM 1627 C C . ALA A 1 207 ? -65.911 -11.799 61.787 1.00 92.19 207 ALA A C 1
ATOM 1629 O O . ALA A 1 207 ? -66.895 -11.469 62.445 1.00 92.19 207 ALA A O 1
ATOM 1630 N N . VAL A 1 208 ? -65.283 -12.965 61.982 1.00 92.94 208 VAL A N 1
ATOM 1631 C CA . VAL A 1 208 ? -65.717 -13.952 62.987 1.00 92.94 208 VAL A CA 1
ATOM 1632 C C . VAL A 1 208 ? -65.624 -13.382 64.404 1.00 92.94 208 VAL A C 1
ATOM 1634 O O . VAL A 1 208 ? -66.565 -13.535 65.180 1.00 92.94 208 VAL A O 1
ATOM 1637 N N . LEU A 1 209 ? -64.532 -12.688 64.738 1.00 91.00 209 LEU A N 1
ATOM 1638 C CA . LEU A 1 209 ? -64.369 -12.045 66.047 1.00 91.00 209 LEU A CA 1
ATOM 1639 C C . LEU A 1 209 ? -65.435 -10.973 66.304 1.00 91.00 209 LEU A C 1
ATOM 1641 O O . LEU A 1 209 ? -65.990 -10.920 67.398 1.00 91.00 209 LEU A O 1
ATOM 1645 N N . ILE A 1 210 ? -65.751 -10.148 65.302 1.00 91.69 210 ILE A N 1
ATOM 1646 C CA . ILE A 1 210 ? -66.788 -9.112 65.414 1.00 91.69 210 ILE A CA 1
ATOM 1647 C C . ILE A 1 210 ? -68.163 -9.745 65.658 1.00 91.69 210 ILE A C 1
ATOM 1649 O O . ILE A 1 210 ? -68.894 -9.293 66.536 1.00 91.69 210 ILE A O 1
ATOM 1653 N N . ILE A 1 211 ? -68.504 -10.808 64.923 1.00 89.69 211 ILE A N 1
ATOM 1654 C CA . ILE A 1 211 ? -69.779 -11.521 65.092 1.00 89.69 211 ILE A CA 1
ATOM 1655 C C . ILE A 1 211 ? -69.863 -12.161 66.484 1.00 89.69 211 ILE A C 1
ATOM 1657 O O . ILE A 1 211 ? -70.892 -12.045 67.144 1.00 89.69 211 ILE A O 1
ATOM 1661 N N . ALA A 1 212 ? -68.786 -12.797 66.954 1.00 87.12 212 ALA A N 1
ATOM 1662 C CA . ALA A 1 212 ? -68.741 -13.411 68.280 1.00 87.12 212 ALA A CA 1
ATOM 1663 C C . ALA A 1 212 ? -68.903 -12.376 69.405 1.00 87.12 212 ALA A C 1
ATOM 1665 O O . ALA A 1 212 ? -69.640 -12.616 70.358 1.00 87.12 212 ALA A O 1
ATOM 1666 N N . LEU A 1 213 ? -68.262 -11.209 69.277 1.00 87.00 213 LEU A N 1
ATOM 1667 C CA . LEU A 1 213 ? -68.425 -10.108 70.227 1.00 87.00 213 LEU A CA 1
ATOM 1668 C C . LEU A 1 213 ? -69.850 -9.543 70.205 1.00 87.00 213 LEU A C 1
ATOM 1670 O O . LEU A 1 213 ? -70.411 -9.307 71.267 1.00 87.00 213 LEU A O 1
ATOM 1674 N N . ALA A 1 214 ? -70.457 -9.369 69.028 1.00 84.00 214 ALA A N 1
ATOM 1675 C CA . ALA A 1 214 ? -71.832 -8.879 68.911 1.00 84.00 214 ALA A CA 1
ATOM 1676 C C . ALA A 1 214 ? -72.864 -9.861 69.497 1.00 84.00 214 ALA A C 1
ATOM 1678 O O . ALA A 1 214 ? -73.807 -9.435 70.162 1.00 84.00 214 ALA A O 1
ATOM 1679 N N . ALA A 1 215 ? -72.664 -11.168 69.293 1.00 79.94 215 ALA A N 1
ATOM 1680 C CA . ALA A 1 215 ? -73.519 -12.215 69.849 1.00 79.94 215 ALA A CA 1
ATOM 1681 C C . ALA A 1 215 ? -73.336 -12.406 71.364 1.00 79.94 215 ALA A C 1
ATOM 1683 O O . ALA A 1 215 ? -74.275 -12.812 72.031 1.00 79.94 215 ALA A O 1
ATOM 1684 N N . GLY A 1 216 ? -72.148 -12.122 71.910 1.00 72.00 216 GLY A N 1
ATOM 1685 C CA . GLY A 1 216 ? -71.893 -12.167 73.355 1.00 72.00 216 GLY A CA 1
ATOM 1686 C C . GLY A 1 216 ? -72.329 -10.912 74.120 1.00 72.00 216 GLY A C 1
ATOM 1687 O O . GLY A 1 216 ? -72.370 -10.943 75.347 1.00 72.00 216 GLY A O 1
ATOM 1688 N N . LEU A 1 217 ? -72.619 -9.810 73.416 1.00 66.94 217 LEU A N 1
ATOM 1689 C CA . LEU A 1 217 ? -73.120 -8.557 73.996 1.00 66.94 217 LEU A CA 1
ATOM 1690 C C . LEU A 1 217 ? -74.655 -8.415 73.913 1.00 66.94 217 LEU A C 1
ATOM 1692 O O . LEU A 1 217 ? -75.183 -7.452 74.469 1.00 66.94 217 LEU A O 1
ATOM 1696 N N . SER A 1 218 ? -75.338 -9.324 73.202 1.00 51.78 218 SER A N 1
ATOM 1697 C CA . SER A 1 218 ? -76.808 -9.415 73.088 1.00 51.78 218 SER A CA 1
ATOM 1698 C C . SER A 1 218 ? -77.364 -10.465 74.042 1.00 51.78 218 SER A C 1
ATOM 1700 O O . SER A 1 218 ? -78.480 -10.243 74.555 1.00 51.78 218 SER A O 1
#

Foldseek 3Di:
DVVVVVVVLVVCVVVLVVLLVVLVVLVVVLVVCVVVVDPDPVSLVSLVVSVVSLVVSLVVLVVVLVVLVVLLVVLLVLLQVLCVQQVHHDDPVVSVVQLPDPDLCVSVVPGDPPDPSNVVSSVSNSVSSVSNVVSVVSVVVSVVSVVVSVVVVVPSPPSVVVSVVVVVVVVVVVVVVVVVVVVVVVVVVVVVVVVVVVVVVVVVVVVVVVVVVVVVVD

Radius of gyration: 39.26 Å; chains: 1; bounding box: 105×28×112 Å